Protein AF-A0A9P7D4L5-F1 (afdb_monomer)

InterPro domains:
  IPR000537 UbiA prenyltransferase [PF01040] (82-239)
  IPR050475 Prenyltransferase/isoprenoid biosynthesis [PTHR42723] (89-195)

Radius of gyration: 19.84 Å; Cα contacts (8 Å, |Δi|>4): 287; chains: 1; bounding box: 54×44×61 Å

Sequence (258 aa):
MLSQALLVRADSIARHLETVFLFTKNDIRTTLVPITIFALSAAPKHDPTRAWHAALWIWFHLLQFNIANQIQDPEEDRKNKPSALLASTVFAALTIWYNELHGDKLGLSKNVLTAILYGCLEIGGTVAAGSRNSCIDEAGALAVALSSTAFATTLHAQDFKDEEGDRLTGRRTLPTMFPKAARLSMMVGIPLWSFGLSCVWNIDALSTTAFVVYGAFVGTRFVMYDTVGADKQSCKFYSLWYSLGHLLPGYWRFFYGV

Organism: NCBI:txid48579

Foldseek 3Di:
DVVVVVVVVVVVVVVVVVVLCVLCVVVVLQPLLLLLLLLQLQALDHDVVLSVQLSVVLSVVSSQVSQDVCVPCVPLCVVPDDDDDDDDDPCPVVVCCVPVVVLQVDQLSVLLVVLVVSLVSSQVSNVSSYDDPDHRDPLSVVSSVLLSVLSSQLVCLVVLLCLVVCVVVVGDHCCVVPVQVNLQSQQVSQLVSLQVLCVVLVPDPVSSVVLSVLSNVLSVQSVVDRDSVSSVVSSSSVSVSSSSSSNSSNVSCVPPND

Mean predicted aligned error: 9.75 Å

pLDDT: mean 77.58, std 17.39, range [31.67, 98.62]

Solvent-accessible surface area (backbone atoms only — not comparable to full-atom values): 13426 Å² total; per-residue (Å²): 105,73,67,58,55,50,48,57,50,48,56,49,51,50,51,56,52,49,50,60,45,64,67,36,58,71,42,42,66,66,42,48,48,31,42,38,45,26,7,53,19,40,23,96,49,83,45,80,86,22,51,62,51,13,41,51,55,42,46,54,54,50,45,40,48,48,29,44,53,56,67,74,48,60,72,64,37,68,76,75,58,93,85,79,67,71,62,82,58,74,58,51,61,55,47,43,46,38,61,80,66,50,36,66,80,44,56,58,43,65,43,52,52,52,20,52,52,48,33,52,45,34,52,52,15,18,36,42,18,28,59,96,88,44,72,81,50,72,68,28,50,50,49,38,54,50,50,27,48,52,43,42,76,50,49,61,56,59,47,51,50,43,36,70,61,34,55,77,70,69,46,60,42,56,49,65,74,38,49,69,62,44,24,48,47,36,36,54,47,40,24,51,47,34,46,53,52,27,63,75,35,68,51,55,72,67,63,35,50,54,46,24,53,49,22,38,53,43,12,43,42,49,65,79,37,86,46,57,74,48,27,54,47,40,34,52,49,44,35,48,51,54,36,54,60,28,43,39,52,29,53,27,43,74,78,71,56,130

Structure (mmCIF, N/CA/C/O backbone):
data_AF-A0A9P7D4L5-F1
#
_entry.id   AF-A0A9P7D4L5-F1
#
loop_
_atom_site.group_PDB
_atom_site.id
_atom_site.type_symbol
_atom_site.label_atom_id
_atom_site.label_alt_id
_atom_site.label_comp_id
_atom_site.label_asym_id
_atom_site.label_entity_id
_atom_site.label_seq_id
_atom_site.pdbx_PDB_ins_code
_atom_site.Cartn_x
_atom_site.Cartn_y
_atom_site.Cartn_z
_atom_site.occupancy
_atom_site.B_iso_or_equiv
_atom_site.auth_seq_id
_atom_site.auth_comp_id
_atom_site.auth_asym_id
_atom_site.auth_atom_id
_atom_site.pdbx_PDB_model_num
ATOM 1 N N . MET A 1 1 ? 30.954 8.400 39.890 1.00 56.16 1 MET A N 1
ATOM 2 C CA . MET A 1 1 ? 30.291 9.567 39.260 1.00 56.16 1 MET A CA 1
ATOM 3 C C . MET A 1 1 ? 30.271 9.491 37.733 1.00 56.16 1 MET A C 1
ATOM 5 O O . MET A 1 1 ? 29.196 9.226 37.222 1.00 56.16 1 MET A O 1
ATOM 9 N N . LEU A 1 2 ? 31.390 9.624 36.997 1.00 55.69 2 LEU A N 1
ATOM 10 C CA . LEU A 1 2 ? 31.387 9.592 35.512 1.00 55.69 2 LEU A CA 1
ATOM 11 C C . LEU A 1 2 ? 30.643 8.386 34.896 1.00 55.69 2 LEU A C 1
ATOM 13 O O . LEU A 1 2 ? 29.790 8.581 34.038 1.00 55.69 2 LEU A O 1
ATOM 17 N N . SER A 1 3 ? 30.890 7.163 35.383 1.00 61.56 3 SER A N 1
ATOM 18 C CA . SER A 1 3 ? 30.186 5.953 34.913 1.00 61.56 3 SER A CA 1
ATOM 19 C C . SER A 1 3 ? 28.661 6.011 35.136 1.00 61.56 3 SER A C 1
ATOM 21 O O . SER A 1 3 ? 27.895 5.773 34.210 1.00 61.56 3 SER A O 1
ATOM 23 N N . GLN A 1 4 ? 28.196 6.442 36.317 1.00 56.66 4 GLN A N 1
ATOM 24 C CA . GLN A 1 4 ? 26.759 6.620 36.590 1.00 56.66 4 GLN A CA 1
ATOM 25 C C . GLN A 1 4 ? 26.122 7.703 35.707 1.00 56.66 4 GLN A C 1
ATOM 27 O O . GLN A 1 4 ? 25.011 7.513 35.225 1.00 56.66 4 GLN A O 1
ATOM 32 N N . ALA A 1 5 ? 26.820 8.814 35.452 1.00 56.12 5 ALA A N 1
ATOM 33 C CA . ALA A 1 5 ? 26.323 9.862 34.560 1.00 56.12 5 ALA A CA 1
ATOM 34 C C . ALA A 1 5 ? 26.213 9.381 33.100 1.00 56.12 5 ALA A C 1
ATOM 36 O O . ALA A 1 5 ? 25.270 9.749 32.401 1.00 56.12 5 ALA A O 1
ATOM 37 N N . LEU A 1 6 ? 27.142 8.530 32.649 1.00 57.94 6 LEU A N 1
ATOM 38 C CA . LEU A 1 6 ? 27.079 7.887 31.334 1.00 57.94 6 LEU A CA 1
ATOM 39 C C . LEU A 1 6 ? 25.924 6.882 31.241 1.00 57.94 6 LEU A C 1
ATOM 41 O O . LEU A 1 6 ? 25.209 6.908 30.245 1.00 57.94 6 LEU A O 1
ATOM 45 N N . LEU A 1 7 ? 25.694 6.069 32.279 1.00 57.31 7 LEU A N 1
ATOM 46 C CA . LEU A 1 7 ? 24.559 5.138 32.345 1.00 57.31 7 LEU A CA 1
ATOM 47 C C . LEU A 1 7 ? 23.214 5.880 32.310 1.00 57.31 7 LEU A C 1
ATOM 49 O O . LEU A 1 7 ? 22.409 5.624 31.425 1.00 57.31 7 LEU A O 1
ATOM 53 N N . VAL A 1 8 ? 23.017 6.895 33.161 1.00 60.25 8 VAL A N 1
ATOM 54 C CA . VAL A 1 8 ? 21.791 7.723 33.159 1.00 60.25 8 VAL A CA 1
ATOM 55 C C . VAL A 1 8 ? 21.572 8.420 31.808 1.00 60.25 8 VAL A C 1
ATOM 57 O O . VAL A 1 8 ? 20.436 8.559 31.348 1.00 60.25 8 VAL A O 1
ATOM 60 N N . ARG A 1 9 ? 22.646 8.848 31.131 1.00 57.78 9 ARG A N 1
ATOM 61 C CA . ARG A 1 9 ? 22.555 9.448 29.793 1.00 57.78 9 ARG A CA 1
ATOM 62 C C . ARG A 1 9 ? 22.222 8.411 28.716 1.00 57.78 9 ARG A C 1
ATOM 64 O O . ARG A 1 9 ? 21.437 8.731 27.825 1.00 57.78 9 ARG A O 1
ATOM 71 N N . ALA A 1 10 ? 22.768 7.200 28.806 1.00 58.41 10 ALA A N 1
ATOM 72 C CA . ALA A 1 10 ? 22.450 6.087 27.914 1.00 58.41 10 ALA A CA 1
ATOM 73 C C . ALA A 1 10 ? 20.990 5.639 28.077 1.00 58.41 10 ALA A C 1
ATOM 75 O O . ALA A 1 10 ? 20.279 5.575 27.079 1.00 58.41 10 ALA A O 1
ATOM 76 N N . ASP A 1 11 ? 20.510 5.465 29.312 1.00 67.75 11 ASP A N 1
ATOM 77 C CA . ASP A 1 11 ? 19.102 5.171 29.622 1.00 67.75 11 ASP A CA 1
ATOM 78 C C . ASP A 1 11 ? 18.174 6.279 29.109 1.00 67.75 11 ASP A C 1
ATOM 80 O O . ASP A 1 11 ? 17.095 6.021 28.574 1.00 67.75 11 ASP A O 1
ATOM 84 N N . SER A 1 12 ? 18.592 7.545 29.219 1.00 66.75 12 SER A N 1
ATOM 85 C CA . SER A 1 12 ? 17.829 8.650 28.645 1.00 66.75 12 SER A CA 1
ATOM 86 C C . SER A 1 12 ? 17.754 8.556 27.119 1.00 66.75 12 SER A C 1
ATOM 88 O O . SER A 1 12 ? 16.658 8.634 26.571 1.00 66.75 12 SER A O 1
ATOM 90 N N . ILE A 1 13 ? 18.876 8.337 26.424 1.00 71.44 13 ILE A N 1
ATOM 91 C CA . ILE A 1 13 ? 18.902 8.188 24.957 1.00 71.44 13 ILE A CA 1
ATOM 92 C C . ILE A 1 13 ? 18.076 6.972 24.513 1.00 71.44 13 ILE A C 1
ATOM 94 O O . ILE A 1 13 ? 17.284 7.096 23.582 1.00 71.44 13 ILE A O 1
ATOM 98 N N . ALA A 1 14 ? 18.194 5.837 25.206 1.00 69.75 14 ALA A N 1
ATOM 99 C CA . ALA A 1 14 ? 17.431 4.624 24.926 1.00 69.75 14 ALA A CA 1
ATOM 100 C C . ALA A 1 14 ? 15.917 4.877 24.988 1.00 69.75 14 ALA A C 1
ATOM 102 O O . ALA A 1 14 ? 15.212 4.522 24.047 1.00 69.75 14 ALA A O 1
ATOM 103 N N . ARG A 1 15 ? 15.429 5.587 26.018 1.00 62.69 15 ARG A N 1
ATOM 104 C CA . ARG A 1 15 ? 14.011 5.982 26.113 1.00 62.69 15 ARG A CA 1
ATOM 105 C C . ARG A 1 15 ? 13.567 6.890 24.965 1.00 62.69 15 ARG A C 1
ATOM 107 O O . ARG A 1 15 ? 12.493 6.675 24.424 1.00 62.69 15 ARG A O 1
ATOM 114 N N . HIS A 1 16 ? 14.374 7.873 24.554 1.00 65.44 16 HIS A N 1
ATOM 115 C CA . HIS A 1 16 ? 14.009 8.739 23.420 1.00 65.44 16 HIS A CA 1
ATOM 116 C C . HIS A 1 16 ? 13.966 7.961 22.092 1.00 65.44 16 HIS A C 1
ATOM 118 O O . HIS A 1 16 ? 13.068 8.184 21.281 1.00 65.44 16 HIS A O 1
ATOM 124 N N . LEU A 1 17 ? 14.894 7.020 21.881 1.00 68.00 17 LEU A N 1
ATOM 125 C CA . LEU A 1 17 ? 14.878 6.118 20.724 1.00 68.00 17 LEU A CA 1
ATOM 126 C C . LEU A 1 17 ? 13.668 5.173 20.755 1.00 68.00 17 LEU A C 1
ATOM 128 O O . LEU A 1 17 ? 13.046 4.950 19.719 1.00 68.00 17 LEU A O 1
ATOM 132 N N . GLU A 1 18 ? 13.299 4.660 21.931 1.00 68.12 18 GLU A N 1
ATOM 133 C CA . GLU A 1 18 ? 12.091 3.857 22.127 1.00 68.12 18 GLU A CA 1
ATOM 134 C C . GLU A 1 18 ? 10.822 4.666 21.821 1.00 68.12 18 GLU A C 1
ATOM 136 O O . GLU A 1 18 ? 9.982 4.191 21.059 1.00 68.12 18 GLU A O 1
ATOM 141 N N . THR A 1 19 ? 10.705 5.905 22.315 1.00 63.16 19 THR A N 1
ATOM 142 C CA . THR A 1 19 ? 9.602 6.817 21.970 1.00 63.16 19 THR A CA 1
ATOM 143 C C . THR A 1 19 ? 9.501 7.003 20.452 1.00 63.16 19 THR A C 1
ATOM 145 O O . THR A 1 19 ? 8.455 6.720 19.869 1.00 63.16 19 THR A O 1
ATOM 148 N N . VAL A 1 20 ? 10.594 7.390 19.784 1.00 67.56 20 VAL A N 1
ATOM 149 C CA . VAL A 1 20 ? 10.644 7.591 18.320 1.00 67.56 20 VAL A CA 1
ATOM 150 C C . VAL A 1 20 ? 10.289 6.313 17.539 1.00 67.56 20 VAL A C 1
ATOM 152 O O . VAL A 1 20 ? 9.602 6.366 16.514 1.00 67.56 20 VAL A O 1
ATOM 155 N N . PHE A 1 21 ? 10.687 5.143 18.040 1.00 68.75 21 PHE A N 1
ATOM 156 C CA . PHE A 1 21 ? 10.259 3.862 17.483 1.00 68.75 21 PHE A CA 1
ATOM 157 C C . PHE A 1 21 ? 8.755 3.619 17.683 1.00 68.75 21 PHE A C 1
ATOM 159 O O . PHE A 1 21 ? 8.067 3.250 16.734 1.00 68.75 21 PHE A O 1
ATOM 166 N N . LEU A 1 22 ? 8.206 3.859 18.878 1.00 64.75 22 LEU A N 1
ATOM 167 C CA . LEU A 1 22 ? 6.779 3.676 19.183 1.00 64.75 22 LEU A CA 1
ATOM 168 C C . LEU A 1 22 ? 5.866 4.577 18.337 1.00 64.75 22 LEU A C 1
ATOM 170 O O . LEU A 1 22 ? 4.785 4.121 17.940 1.00 64.75 22 LEU A O 1
ATOM 174 N N . PHE A 1 23 ? 6.326 5.789 18.000 1.00 63.59 23 PHE A N 1
ATOM 175 C CA . PHE A 1 23 ? 5.668 6.691 17.046 1.00 63.59 23 PHE A CA 1
ATOM 176 C C . PHE A 1 23 ? 5.442 6.038 15.682 1.00 63.59 23 PHE A C 1
ATOM 178 O O . PHE A 1 23 ? 4.377 6.216 15.108 1.00 63.59 23 PHE A O 1
ATOM 185 N N . THR A 1 24 ? 6.407 5.269 15.167 1.00 69.50 24 THR A N 1
ATOM 186 C CA . THR A 1 24 ? 6.370 4.699 13.802 1.00 69.50 24 THR A CA 1
ATOM 187 C C . THR A 1 24 ? 6.095 3.191 13.759 1.00 69.50 24 THR A C 1
ATOM 189 O O . THR A 1 24 ? 5.865 2.634 12.690 1.00 69.50 24 THR A O 1
ATOM 192 N N . LYS A 1 25 ? 6.061 2.507 14.912 1.00 72.06 25 LYS A N 1
ATOM 193 C CA . LYS A 1 25 ? 5.974 1.039 15.046 1.00 72.06 25 LYS A CA 1
ATOM 194 C C . LYS A 1 25 ? 4.822 0.380 14.282 1.00 72.06 25 LYS A C 1
ATOM 196 O O . LYS A 1 25 ? 4.996 -0.727 13.771 1.00 72.06 25 LYS A O 1
ATOM 201 N N . ASN A 1 26 ? 3.650 1.017 14.229 1.00 68.12 26 ASN A N 1
ATOM 202 C CA . ASN A 1 26 ? 2.510 0.486 13.469 1.00 68.12 26 ASN A CA 1
ATOM 203 C C . ASN A 1 26 ? 2.761 0.647 11.962 1.00 68.12 26 ASN A C 1
ATOM 205 O O . ASN A 1 26 ? 2.576 -0.293 11.186 1.00 68.12 26 ASN A O 1
ATOM 209 N N . ASP A 1 27 ? 3.263 1.819 11.589 1.00 75.00 27 ASP A N 1
ATOM 210 C CA . ASP A 1 27 ? 3.472 2.276 10.221 1.00 75.00 27 ASP A CA 1
ATOM 211 C C . ASP A 1 27 ? 4.665 1.628 9.524 1.00 75.00 27 ASP A C 1
ATOM 213 O O . ASP A 1 27 ? 4.739 1.646 8.298 1.00 75.00 27 ASP A O 1
ATOM 217 N N . ILE A 1 28 ? 5.555 0.957 10.266 1.00 78.12 28 ILE A N 1
ATOM 218 C CA . ILE A 1 28 ? 6.603 0.109 9.681 1.00 78.12 28 ILE A CA 1
ATOM 219 C C . ILE A 1 28 ? 5.993 -0.877 8.672 1.00 78.12 28 ILE A C 1
ATOM 221 O O . ILE A 1 28 ? 6.497 -1.017 7.560 1.00 78.12 28 ILE A O 1
ATOM 225 N N . ARG A 1 29 ? 4.894 -1.550 9.043 1.00 73.56 29 ARG A N 1
ATOM 226 C CA . ARG A 1 29 ? 4.272 -2.596 8.211 1.00 73.56 29 ARG A CA 1
ATOM 227 C C . ARG A 1 29 ? 3.226 -2.073 7.232 1.00 73.56 29 ARG A C 1
ATOM 229 O O . ARG A 1 29 ? 2.995 -2.729 6.224 1.00 73.56 29 ARG A O 1
ATOM 236 N N . THR A 1 30 ? 2.569 -0.955 7.536 1.00 74.88 30 THR A N 1
ATOM 237 C CA . THR A 1 30 ? 1.505 -0.403 6.681 1.00 74.88 30 THR A CA 1
ATOM 238 C C . THR A 1 30 ? 2.013 0.632 5.684 1.00 74.88 30 THR A C 1
ATOM 240 O O . THR A 1 30 ? 1.365 0.814 4.659 1.00 74.88 30 THR A O 1
ATOM 243 N N . THR A 1 31 ? 3.159 1.264 5.962 1.00 79.62 31 THR A N 1
ATOM 244 C CA . THR A 1 31 ? 3.666 2.424 5.216 1.00 79.62 31 THR A CA 1
ATOM 245 C C . THR A 1 31 ? 5.138 2.258 4.830 1.00 79.62 31 THR A C 1
ATOM 247 O O . THR A 1 31 ? 5.458 2.205 3.648 1.00 79.62 31 THR A O 1
ATOM 250 N N . LEU A 1 32 ? 6.055 2.124 5.797 1.00 83.44 32 LEU A N 1
ATOM 251 C CA . LEU A 1 32 ? 7.499 2.165 5.523 1.00 83.44 32 LEU A CA 1
ATOM 252 C C . LEU A 1 32 ? 7.955 1.034 4.593 1.00 83.44 32 LEU A C 1
ATOM 254 O O . LEU A 1 32 ? 8.663 1.291 3.622 1.00 83.44 32 LEU A O 1
ATOM 258 N N . VAL A 1 33 ? 7.550 -0.207 4.881 1.00 87.81 33 VAL A N 1
ATOM 259 C CA . VAL A 1 33 ? 7.882 -1.376 4.053 1.00 87.81 33 VAL A CA 1
ATOM 260 C C . VAL A 1 33 ? 7.301 -1.252 2.636 1.00 87.81 33 VAL A C 1
ATOM 262 O O . VAL A 1 33 ? 8.114 -1.264 1.710 1.00 87.81 33 VAL A O 1
ATOM 265 N N . PRO A 1 34 ? 5.976 -1.079 2.422 1.00 85.81 34 PRO A N 1
ATOM 266 C CA . PRO A 1 34 ? 5.425 -0.907 1.075 1.00 85.81 34 PRO A CA 1
ATOM 267 C C . PRO A 1 34 ? 6.083 0.239 0.299 1.00 85.81 34 PRO A C 1
ATOM 269 O O . PRO A 1 34 ? 6.580 0.015 -0.796 1.00 85.81 34 PRO A O 1
ATOM 272 N N . ILE A 1 35 ? 6.209 1.437 0.879 1.00 85.94 35 ILE A N 1
ATOM 273 C CA . ILE A 1 35 ? 6.752 2.597 0.151 1.00 85.94 35 ILE A CA 1
ATOM 274 C C . ILE A 1 35 ? 8.258 2.443 -0.139 1.00 85.94 35 ILE A C 1
ATOM 276 O O . ILE A 1 35 ? 8.737 2.930 -1.160 1.00 85.94 35 ILE A O 1
ATOM 280 N N . THR A 1 36 ? 9.010 1.699 0.683 1.00 87.31 36 THR A N 1
ATOM 281 C CA . THR A 1 36 ? 10.405 1.333 0.359 1.00 87.31 36 THR A CA 1
ATOM 282 C C . THR A 1 36 ? 10.466 0.312 -0.783 1.00 87.31 36 THR A C 1
ATOM 284 O O . THR A 1 36 ? 11.313 0.436 -1.666 1.00 87.31 36 THR A O 1
ATOM 287 N N . ILE A 1 37 ? 9.559 -0.674 -0.803 1.00 89.19 37 ILE A N 1
ATOM 288 C CA . ILE A 1 37 ? 9.425 -1.639 -1.908 1.00 89.19 37 ILE A CA 1
ATOM 289 C C . ILE A 1 37 ? 9.053 -0.911 -3.205 1.00 89.19 37 ILE A C 1
ATOM 291 O O . ILE A 1 37 ? 9.693 -1.146 -4.232 1.00 89.19 37 ILE A O 1
ATOM 295 N N . PHE A 1 38 ? 8.086 0.009 -3.148 1.00 88.81 38 PHE A N 1
ATOM 296 C CA . PHE A 1 38 ? 7.711 0.877 -4.260 1.00 88.81 38 PHE A CA 1
ATOM 297 C C . PHE A 1 38 ? 8.917 1.664 -4.766 1.00 88.81 38 PHE A C 1
ATOM 299 O O . PHE A 1 38 ? 9.258 1.554 -5.936 1.00 88.81 38 PHE A O 1
ATOM 306 N N . ALA A 1 39 ? 9.602 2.402 -3.887 1.00 83.88 39 ALA A N 1
ATOM 307 C CA . ALA A 1 39 ? 10.741 3.242 -4.248 1.00 83.88 39 ALA A CA 1
ATOM 308 C C . ALA A 1 39 ? 11.841 2.464 -4.986 1.00 83.88 39 ALA A C 1
ATOM 310 O O . ALA A 1 39 ? 12.389 2.946 -5.975 1.00 83.88 39 ALA A O 1
ATOM 311 N N . LEU A 1 40 ? 12.137 1.242 -4.534 1.00 88.00 40 LEU A N 1
ATOM 312 C CA . LEU A 1 40 ? 13.122 0.360 -5.164 1.00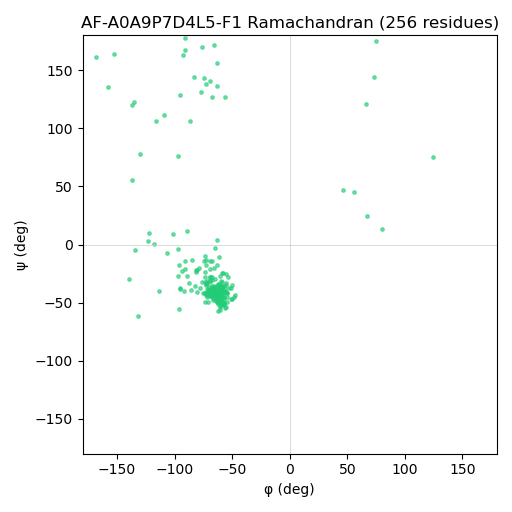 88.00 40 LEU A CA 1
ATOM 313 C C . LEU A 1 40 ? 12.650 -0.226 -6.500 1.00 88.00 40 LEU A C 1
ATOM 315 O O . LEU A 1 40 ? 13.478 -0.435 -7.385 1.00 88.00 40 LEU A O 1
ATOM 319 N N . SER A 1 41 ? 11.350 -0.484 -6.642 1.00 87.81 41 SER A N 1
ATOM 320 C CA . SER A 1 41 ? 10.736 -1.080 -7.838 1.00 87.81 41 SER A CA 1
ATOM 321 C C . SER A 1 41 ? 10.468 -0.042 -8.933 1.00 87.81 41 SER A C 1
ATOM 323 O O . SER A 1 41 ? 10.622 -0.325 -10.118 1.00 87.81 41 SER A O 1
ATOM 325 N N . ALA A 1 42 ? 10.100 1.177 -8.540 1.00 85.50 42 ALA A N 1
ATOM 326 C CA . ALA A 1 42 ? 9.840 2.305 -9.422 1.00 85.50 42 ALA A CA 1
ATOM 327 C C . ALA A 1 42 ? 11.124 3.018 -9.873 1.00 85.50 42 ALA A C 1
ATOM 329 O O . ALA A 1 42 ? 11.097 3.672 -10.913 1.00 85.50 42 ALA A O 1
ATOM 330 N N . ALA A 1 43 ? 12.243 2.891 -9.148 1.00 82.69 43 ALA A N 1
ATOM 331 C CA . ALA A 1 43 ? 13.506 3.527 -9.522 1.00 82.69 43 ALA A CA 1
ATOM 332 C C . ALA A 1 43 ? 14.046 3.006 -10.873 1.00 82.69 43 ALA A C 1
ATOM 334 O O . ALA A 1 43 ? 14.078 1.795 -11.089 1.00 82.69 43 ALA A O 1
ATOM 335 N N . PRO A 1 44 ? 14.546 3.886 -11.765 1.00 75.06 44 PRO A N 1
ATOM 336 C CA . PRO A 1 44 ? 15.058 3.488 -13.082 1.00 75.06 44 PRO A CA 1
ATOM 337 C C . PRO A 1 44 ? 16.412 2.762 -13.031 1.00 75.06 44 PRO A C 1
ATOM 339 O O . PRO A 1 44 ? 16.847 2.196 -14.028 1.00 75.06 44 PRO A O 1
ATOM 342 N N . LYS A 1 45 ? 17.113 2.789 -11.888 1.00 75.88 45 LYS A N 1
ATOM 343 C CA . LYS A 1 45 ? 18.357 2.041 -11.658 1.00 75.88 45 LYS A CA 1
ATOM 344 C C . LYS A 1 45 ? 18.321 1.408 -10.276 1.00 75.88 45 LYS A C 1
ATOM 346 O O . LYS A 1 45 ? 18.243 2.121 -9.279 1.00 75.88 45 LYS A O 1
ATOM 351 N N . HIS A 1 46 ? 18.420 0.084 -10.223 1.00 71.19 46 HIS A N 1
ATOM 352 C CA . HIS A 1 46 ? 18.391 -0.666 -8.973 1.00 71.19 46 HIS A CA 1
ATOM 353 C C . HIS A 1 46 ? 19.800 -0.755 -8.360 1.00 71.19 46 HIS A C 1
ATOM 355 O O . HIS A 1 46 ? 20.652 -1.501 -8.838 1.00 71.19 46 HIS A O 1
ATOM 361 N N . ASP A 1 47 ? 20.039 -0.004 -7.284 1.00 72.88 47 ASP A N 1
ATOM 362 C CA . ASP A 1 47 ? 21.235 -0.113 -6.438 1.00 72.88 47 ASP A CA 1
ATOM 363 C C . ASP A 1 47 ? 20.804 -0.551 -5.023 1.00 72.88 47 ASP A C 1
ATOM 365 O O . ASP A 1 47 ? 20.256 0.259 -4.269 1.00 72.88 47 ASP A O 1
ATOM 369 N N . PRO A 1 48 ? 21.042 -1.814 -4.615 1.00 70.56 48 PRO A N 1
ATOM 370 C CA . PRO A 1 48 ? 20.674 -2.296 -3.282 1.00 70.56 48 PRO A CA 1
ATOM 371 C C . PRO A 1 48 ? 21.303 -1.489 -2.136 1.00 70.56 48 PRO A C 1
ATOM 373 O O . PRO A 1 48 ? 20.735 -1.421 -1.046 1.00 70.56 48 PRO A O 1
ATOM 376 N N . THR A 1 49 ? 22.437 -0.815 -2.366 1.00 77.56 49 THR A N 1
ATOM 377 C CA . THR A 1 49 ? 23.074 0.052 -1.360 1.00 77.56 49 THR A CA 1
ATOM 378 C C . THR A 1 49 ? 22.324 1.375 -1.147 1.00 77.56 49 THR A C 1
ATOM 380 O O . THR A 1 49 ? 22.582 2.088 -0.175 1.00 77.56 49 THR A O 1
ATOM 383 N N . ARG A 1 50 ? 21.338 1.696 -1.996 1.00 78.69 50 ARG A N 1
ATOM 384 C CA . ARG A 1 50 ? 20.418 2.833 -1.828 1.00 78.69 50 ARG A CA 1
ATOM 385 C C . ARG A 1 50 ? 19.149 2.477 -1.062 1.00 78.69 50 ARG A C 1
ATOM 387 O O . ARG A 1 50 ? 18.495 3.384 -0.557 1.00 78.69 50 ARG A O 1
ATOM 394 N N . ALA A 1 51 ? 18.841 1.192 -0.871 1.00 81.50 51 ALA A N 1
ATOM 395 C CA . ALA A 1 51 ? 17.656 0.755 -0.127 1.00 81.50 51 ALA A CA 1
ATOM 396 C C . ALA A 1 51 ? 17.586 1.351 1.288 1.00 81.50 51 ALA A C 1
ATOM 398 O O . ALA A 1 51 ? 16.528 1.810 1.713 1.00 81.50 51 ALA A O 1
ATOM 399 N N . TRP A 1 52 ? 18.718 1.423 1.998 1.00 83.44 52 TRP A N 1
ATOM 400 C CA . TRP A 1 52 ? 18.758 2.037 3.328 1.00 83.44 52 TRP A CA 1
ATOM 401 C C . TRP A 1 52 ? 18.620 3.567 3.289 1.00 83.44 52 TRP A C 1
ATOM 403 O O . TRP A 1 52 ? 18.031 4.137 4.203 1.00 83.44 52 TRP A O 1
ATOM 413 N N . HIS A 1 53 ? 19.096 4.234 2.230 1.00 83.06 53 HIS A N 1
ATOM 414 C CA . HIS A 1 53 ? 18.901 5.677 2.044 1.00 83.06 53 HIS A CA 1
ATOM 415 C C . HIS A 1 53 ? 17.418 6.001 1.818 1.00 83.06 53 HIS A C 1
ATOM 417 O O . HIS A 1 53 ? 16.880 6.884 2.483 1.00 83.06 53 HIS A O 1
ATOM 423 N N . ALA A 1 54 ? 16.753 5.258 0.925 1.00 81.94 54 ALA A N 1
ATOM 424 C CA . ALA A 1 54 ? 15.322 5.396 0.669 1.00 81.94 54 ALA A CA 1
ATOM 425 C C . ALA A 1 54 ? 14.502 5.104 1.935 1.00 81.94 54 ALA A C 1
ATOM 427 O O . ALA A 1 54 ? 13.684 5.930 2.333 1.00 81.94 54 ALA A O 1
ATOM 428 N N . ALA A 1 55 ? 14.786 3.995 2.628 1.00 85.94 55 ALA A N 1
ATOM 429 C CA . ALA A 1 55 ? 14.114 3.640 3.877 1.00 85.94 55 ALA A CA 1
ATOM 430 C C . ALA A 1 55 ? 14.283 4.715 4.966 1.00 85.94 55 ALA A C 1
ATOM 432 O O . ALA A 1 55 ? 13.300 5.087 5.601 1.00 85.94 55 ALA A O 1
ATOM 433 N N . LEU A 1 56 ? 15.491 5.263 5.168 1.00 84.50 56 LEU A N 1
ATOM 434 C CA . LEU A 1 56 ? 15.699 6.360 6.122 1.00 84.50 56 LEU A CA 1
ATOM 435 C C . LEU A 1 56 ? 14.962 7.635 5.702 1.00 84.50 56 LEU A C 1
ATOM 437 O O . LEU A 1 56 ? 14.330 8.265 6.546 1.00 84.50 56 LEU A O 1
ATOM 441 N N . TRP A 1 57 ? 15.009 8.010 4.419 1.00 83.75 57 TRP A N 1
ATOM 442 C CA . TRP A 1 57 ? 14.309 9.194 3.916 1.00 83.75 57 TRP A CA 1
ATOM 443 C C . TRP A 1 57 ? 12.795 9.078 4.140 1.00 83.75 57 TRP A C 1
ATOM 445 O O . TRP A 1 57 ? 12.192 9.989 4.710 1.00 83.75 57 TRP A O 1
ATOM 455 N N . ILE A 1 58 ? 12.196 7.937 3.780 1.00 81.25 58 ILE A N 1
ATOM 456 C CA . ILE A 1 58 ? 10.770 7.653 3.995 1.00 81.25 58 ILE A CA 1
ATOM 457 C C . ILE A 1 58 ? 10.456 7.652 5.497 1.00 81.25 58 ILE A C 1
ATOM 459 O O . ILE A 1 58 ? 9.476 8.264 5.917 1.00 81.25 58 ILE A O 1
ATOM 463 N N . TRP A 1 59 ? 11.294 7.016 6.323 1.00 82.94 59 TRP A N 1
ATOM 464 C CA . TRP A 1 59 ? 11.083 6.929 7.769 1.00 82.94 59 TRP A CA 1
ATOM 465 C C . TRP A 1 59 ? 11.130 8.293 8.467 1.00 82.94 59 TRP A C 1
ATOM 467 O O . TRP A 1 59 ? 10.285 8.545 9.321 1.00 82.94 59 TRP A O 1
ATOM 477 N N . PHE A 1 60 ? 12.037 9.199 8.085 1.00 77.44 60 PHE A N 1
ATOM 478 C CA . PHE A 1 60 ? 12.071 10.555 8.649 1.00 77.44 60 PHE A CA 1
ATOM 479 C C . PHE A 1 60 ? 10.799 11.357 8.328 1.00 77.44 60 PHE A C 1
ATOM 481 O O . PHE A 1 60 ? 10.249 12.001 9.221 1.00 77.44 60 PHE A O 1
ATOM 488 N N . HIS A 1 61 ? 10.286 11.277 7.096 1.00 73.75 61 HIS A N 1
ATOM 489 C CA . HIS A 1 61 ? 9.049 11.972 6.713 1.00 73.75 61 HIS A CA 1
ATOM 490 C C . HIS A 1 61 ? 7.794 11.309 7.310 1.00 73.75 61 HIS A C 1
ATOM 492 O O . HIS A 1 61 ? 6.846 11.998 7.684 1.00 73.75 61 HIS A O 1
ATOM 498 N N . LEU A 1 62 ? 7.799 9.984 7.479 1.00 72.00 62 LEU A N 1
ATOM 499 C CA . LEU A 1 62 ? 6.753 9.242 8.188 1.00 72.00 62 LEU A CA 1
ATOM 500 C C . LEU A 1 62 ? 6.733 9.564 9.693 1.00 72.00 62 LEU A C 1
ATOM 502 O O . LEU A 1 62 ? 5.665 9.738 10.275 1.00 72.00 62 LEU A O 1
ATOM 506 N N . LEU A 1 63 ? 7.904 9.691 10.320 1.00 69.75 63 LEU A N 1
ATOM 507 C CA . LEU A 1 63 ? 8.039 10.136 11.707 1.00 69.75 63 LEU A CA 1
ATOM 508 C C . LEU A 1 63 ? 7.489 11.561 11.872 1.00 69.75 63 LEU A C 1
ATOM 510 O O . LEU A 1 63 ? 6.696 11.800 12.778 1.00 69.75 63 LEU A O 1
ATOM 514 N N . GLN A 1 64 ? 7.837 12.474 10.961 1.00 66.25 64 GLN A N 1
ATOM 515 C CA . GLN A 1 64 ? 7.281 13.830 10.911 1.00 66.25 64 GLN A CA 1
ATOM 516 C C . GLN A 1 64 ? 5.748 13.823 10.752 1.00 66.25 64 GLN A C 1
ATOM 518 O O . GLN A 1 64 ? 5.068 14.587 11.434 1.00 66.25 64 GLN A O 1
ATOM 523 N N . PHE A 1 65 ? 5.188 12.937 9.918 1.00 65.62 65 PHE A N 1
ATOM 524 C CA . PHE A 1 65 ? 3.735 12.771 9.761 1.00 65.62 65 PHE A CA 1
ATOM 525 C C . PHE A 1 65 ? 3.051 12.296 11.047 1.00 65.62 65 PHE A C 1
ATOM 527 O O . PHE A 1 65 ? 2.089 12.917 11.503 1.00 65.62 65 PHE A O 1
ATOM 534 N N . ASN A 1 66 ? 3.575 11.244 11.677 1.00 66.50 66 ASN A N 1
ATOM 535 C CA . ASN A 1 66 ? 3.000 10.700 12.907 1.00 66.50 66 ASN A CA 1
ATOM 536 C C . ASN A 1 66 ? 3.099 11.687 14.080 1.00 66.50 66 ASN A C 1
ATOM 538 O O . ASN A 1 66 ? 2.165 11.790 14.873 1.00 66.50 66 ASN A O 1
ATOM 542 N N . ILE A 1 67 ? 4.197 12.444 14.167 1.00 59.69 67 ILE A N 1
ATOM 543 C CA . ILE A 1 67 ? 4.359 13.524 15.146 1.00 59.69 67 ILE A CA 1
ATOM 544 C C . ILE A 1 67 ? 3.336 14.643 14.908 1.00 59.69 67 ILE A C 1
ATOM 546 O O . ILE A 1 67 ? 2.745 15.137 15.866 1.00 59.69 67 ILE A O 1
ATOM 550 N N . ALA A 1 68 ? 3.103 15.037 13.654 1.00 59.00 68 ALA A N 1
ATOM 551 C CA . ALA A 1 68 ? 2.196 16.131 13.327 1.00 59.00 68 ALA A CA 1
ATOM 552 C C . ALA A 1 68 ? 0.710 15.803 13.581 1.00 59.00 68 ALA A C 1
ATOM 554 O O . ALA A 1 68 ? -0.042 16.696 13.978 1.00 59.00 68 ALA A O 1
ATOM 555 N N . ASN A 1 69 ? 0.294 14.543 13.410 1.00 56.19 69 ASN A N 1
ATOM 556 C CA . ASN A 1 69 ? -1.079 14.106 13.697 1.00 56.19 69 ASN A CA 1
ATOM 557 C C . ASN A 1 69 ? -1.407 14.137 15.202 1.00 56.19 69 ASN A C 1
ATOM 559 O O . ASN A 1 69 ? -2.454 14.662 15.575 1.00 56.19 69 ASN A O 1
ATOM 563 N N . GLN A 1 70 ? -0.490 13.681 16.071 1.00 51.62 70 GLN A N 1
ATOM 564 C CA . GLN A 1 70 ? -0.712 13.585 17.532 1.00 51.62 70 GLN A CA 1
ATOM 565 C C . GLN A 1 70 ? -0.909 14.927 18.263 1.00 51.62 70 GLN A C 1
ATOM 567 O O . GLN A 1 70 ? -1.119 14.968 19.475 1.00 51.62 70 GLN A O 1
ATOM 572 N N . ILE A 1 71 ? -0.797 16.047 17.551 1.00 49.91 71 ILE A N 1
ATOM 573 C CA . ILE A 1 71 ? -0.997 17.398 18.090 1.00 49.91 71 ILE A CA 1
ATOM 574 C C . ILE A 1 71 ? -2.468 17.828 17.938 1.00 49.91 71 ILE A C 1
ATOM 576 O O . ILE A 1 71 ? -2.902 18.751 18.623 1.00 49.91 71 ILE A O 1
ATOM 580 N N . GLN A 1 72 ? -3.223 17.201 17.024 1.00 47.69 72 GLN A N 1
ATOM 581 C CA . GLN A 1 72 ? -4.483 17.749 16.506 1.00 47.69 72 GLN A CA 1
ATOM 582 C C . GLN A 1 72 ? -5.739 17.230 17.223 1.00 47.69 72 GLN A C 1
ATOM 584 O O . GLN A 1 72 ? -6.649 18.019 17.455 1.00 47.69 72 GLN A O 1
ATOM 589 N N . ASP A 1 73 ? -5.786 15.951 17.616 1.00 47.75 73 ASP A N 1
ATOM 590 C CA . ASP A 1 73 ? -6.912 15.365 18.368 1.00 47.75 73 ASP A CA 1
ATOM 591 C C . ASP A 1 73 ? -6.415 14.595 19.612 1.00 47.75 73 ASP A C 1
ATOM 593 O O . ASP A 1 73 ? -6.323 13.363 19.618 1.00 47.75 73 ASP A O 1
ATOM 597 N N . PRO A 1 74 ? -6.059 15.311 20.696 1.00 48.53 74 PRO A N 1
ATOM 598 C CA . PRO A 1 74 ? -5.520 14.682 21.897 1.00 48.53 74 PRO A CA 1
ATOM 599 C C . PRO A 1 74 ? -6.536 13.809 22.653 1.00 48.53 74 PRO A C 1
ATOM 601 O O . PRO A 1 74 ? -6.112 13.031 23.502 1.00 48.53 74 PRO A O 1
ATOM 604 N N . GLU A 1 75 ? -7.846 13.895 22.385 1.00 46.12 75 GLU A N 1
ATOM 605 C CA . GLU A 1 75 ? -8.856 13.025 23.015 1.00 46.12 75 GLU A CA 1
ATOM 606 C C . GLU A 1 75 ? -9.056 11.703 22.250 1.00 46.12 75 GLU A C 1
ATOM 608 O O . GLU A 1 75 ? -9.270 10.667 22.889 1.00 46.12 75 GLU A O 1
ATOM 613 N N . GLU A 1 76 ? -8.918 11.694 20.917 1.00 48.69 76 GLU A N 1
ATOM 614 C CA . GLU A 1 76 ? -8.770 10.452 20.141 1.00 48.69 76 GLU A CA 1
ATOM 615 C C . GLU A 1 76 ? -7.516 9.689 20.588 1.00 48.69 76 GLU A C 1
ATOM 617 O O . GLU A 1 76 ? -7.601 8.530 21.009 1.00 48.69 76 GLU A O 1
ATOM 622 N N . ASP A 1 77 ? -6.347 10.335 20.529 1.00 46.91 77 ASP A N 1
ATOM 623 C CA . ASP A 1 77 ? -5.079 9.654 20.794 1.00 46.91 77 ASP A CA 1
ATOM 624 C C . ASP A 1 77 ? -4.944 9.232 22.265 1.00 46.91 77 ASP A C 1
ATOM 626 O O . ASP A 1 77 ? -4.417 8.152 22.545 1.00 46.91 77 ASP A O 1
ATOM 630 N N . ARG A 1 78 ? -5.534 9.975 23.217 1.00 47.00 78 ARG A N 1
ATOM 631 C CA . ARG A 1 78 ? -5.613 9.569 24.636 1.00 47.00 78 ARG A CA 1
ATOM 632 C C . ARG A 1 78 ? -6.328 8.229 24.846 1.00 47.00 78 ARG A C 1
ATOM 634 O O . ARG A 1 78 ? -6.041 7.557 25.838 1.00 47.00 78 ARG A O 1
ATOM 641 N N . LYS A 1 79 ? -7.215 7.807 23.934 1.00 47.19 79 LYS A N 1
ATOM 642 C CA . LYS A 1 79 ? -7.824 6.463 23.959 1.00 47.19 79 LYS A CA 1
ATOM 643 C C . LYS A 1 79 ? -6.938 5.371 23.350 1.00 47.19 79 LYS A C 1
ATOM 645 O O . LYS A 1 79 ? -7.124 4.212 23.715 1.00 47.19 79 LYS A O 1
ATOM 650 N N . ASN A 1 80 ? -6.001 5.705 22.458 1.00 42.50 80 ASN A N 1
ATOM 651 C CA . ASN A 1 80 ? -5.256 4.717 21.667 1.00 42.50 80 ASN A CA 1
ATOM 652 C C . ASN A 1 80 ? -3.743 4.623 21.979 1.00 42.50 80 ASN A C 1
ATOM 654 O O . ASN A 1 80 ? -3.235 3.499 22.024 1.00 42.50 80 ASN A O 1
ATOM 658 N N . LYS A 1 81 ? -3.005 5.726 22.210 1.00 39.78 81 LYS A N 1
ATOM 659 C CA . LYS A 1 81 ? -1.550 5.731 22.516 1.00 39.78 81 LYS A CA 1
ATOM 660 C C . LYS A 1 81 ? -1.077 7.007 23.255 1.00 39.78 81 LYS A C 1
ATOM 662 O O . LYS A 1 81 ? -1.366 8.106 22.800 1.00 39.78 81 LYS A O 1
ATOM 667 N N . PRO A 1 82 ? -0.242 6.909 24.311 1.00 31.67 82 PRO A N 1
ATOM 668 C CA . PRO A 1 82 ? 0.307 8.089 24.989 1.00 31.67 82 PRO A CA 1
ATOM 669 C C . PRO A 1 82 ? 1.711 8.512 24.485 1.00 31.67 82 PRO A C 1
ATOM 671 O O . PRO A 1 82 ? 2.630 7.696 24.541 1.00 31.67 82 PRO A O 1
ATOM 674 N N . SER A 1 83 ? 1.882 9.806 24.129 1.00 39.19 83 SER A N 1
ATOM 675 C CA . SER A 1 83 ? 3.107 10.675 24.199 1.00 39.19 83 SER A CA 1
ATOM 676 C C . SER A 1 83 ? 3.673 11.415 22.941 1.00 39.19 83 SER A C 1
ATOM 678 O O . SER A 1 83 ? 4.774 11.129 22.496 1.00 39.19 83 SER A O 1
ATOM 680 N N . ALA A 1 84 ? 2.994 12.503 22.530 1.00 38.88 84 ALA A N 1
ATOM 681 C CA . ALA A 1 84 ? 3.477 13.909 22.393 1.00 38.88 84 ALA A CA 1
ATOM 682 C C . ALA A 1 84 ? 4.568 14.406 21.372 1.00 38.88 84 ALA A C 1
ATOM 684 O O . ALA A 1 84 ? 5.754 14.155 21.567 1.00 38.88 84 ALA A O 1
ATOM 685 N N . LEU A 1 85 ? 4.148 15.374 20.508 1.00 33.34 85 LEU A N 1
ATOM 686 C CA . LEU A 1 85 ? 4.831 16.646 20.068 1.00 33.34 85 LEU A CA 1
ATOM 687 C C . LEU A 1 85 ? 6.051 16.596 19.085 1.00 33.34 85 LEU A C 1
ATOM 689 O O . LEU A 1 85 ? 6.892 15.719 19.222 1.00 33.34 85 LEU A O 1
ATOM 693 N N . LEU A 1 86 ? 6.317 17.514 18.115 1.00 36.56 86 LEU A N 1
ATOM 694 C CA . LEU A 1 86 ? 5.621 18.661 17.451 1.00 36.56 86 LEU A CA 1
ATOM 695 C C . LEU A 1 86 ? 6.175 18.874 15.989 1.00 36.56 86 LEU A C 1
ATOM 697 O O . LEU A 1 86 ? 7.315 18.493 15.736 1.00 36.56 86 LEU A O 1
ATOM 701 N N . ALA A 1 87 ? 5.465 19.622 15.113 1.00 40.75 87 ALA A N 1
ATOM 702 C CA . ALA A 1 87 ? 5.954 20.392 13.922 1.00 40.75 87 ALA A CA 1
ATOM 703 C C . ALA A 1 87 ? 6.345 19.613 12.628 1.00 40.75 87 ALA A C 1
ATOM 705 O O . ALA A 1 87 ? 6.455 18.397 12.645 1.00 40.75 87 ALA A O 1
ATOM 706 N N . SER A 1 88 ? 6.707 20.193 11.466 1.00 47.06 88 SER A N 1
ATOM 707 C CA . SER A 1 88 ? 6.225 21.292 10.568 1.00 47.06 88 SER A CA 1
ATOM 708 C C . SER A 1 88 ? 7.028 21.149 9.237 1.00 47.06 88 SER A C 1
ATOM 710 O O . SER A 1 88 ? 8.054 20.484 9.262 1.00 47.06 88 SER A O 1
ATOM 712 N N . THR A 1 89 ? 6.720 21.661 8.031 1.00 41.16 89 THR A N 1
ATOM 713 C CA . THR A 1 89 ? 5.967 22.864 7.610 1.00 41.16 89 THR A CA 1
ATOM 714 C C . THR A 1 89 ? 5.033 22.685 6.393 1.00 41.16 89 THR A C 1
ATOM 716 O O . THR A 1 89 ? 4.015 23.362 6.360 1.00 41.16 89 THR A O 1
ATOM 719 N N . VAL A 1 90 ? 5.286 21.790 5.418 1.00 49.34 90 VAL A N 1
ATOM 720 C CA . VAL A 1 90 ? 4.319 21.460 4.322 1.00 49.34 90 VAL A CA 1
ATOM 721 C C . VAL A 1 90 ? 2.993 20.968 4.906 1.00 49.34 90 VAL A C 1
ATOM 723 O O . VAL A 1 90 ? 1.906 21.318 4.448 1.00 49.34 90 VAL A O 1
ATOM 726 N N . PHE A 1 91 ? 3.117 20.244 6.016 1.00 47.84 91 PHE A N 1
ATOM 727 C CA . PHE A 1 91 ? 2.036 19.917 6.924 1.00 47.84 91 PHE A CA 1
ATOM 728 C C . PHE A 1 91 ? 1.177 21.120 7.306 1.00 47.84 91 PHE A C 1
ATOM 730 O O . PHE A 1 91 ? -0.036 20.993 7.289 1.00 47.84 91 PHE A O 1
ATOM 737 N N . ALA A 1 92 ? 1.764 22.281 7.610 1.00 49.66 92 ALA A N 1
ATOM 738 C CA . ALA A 1 92 ? 1.010 23.460 8.021 1.00 49.66 92 ALA A CA 1
ATOM 739 C C . ALA A 1 92 ? 0.095 23.963 6.897 1.00 49.66 92 ALA A C 1
ATOM 741 O O . ALA A 1 92 ? -1.065 24.238 7.161 1.00 49.66 92 ALA A O 1
ATOM 742 N N . ALA A 1 93 ? 0.555 23.999 5.642 1.00 53.31 93 ALA A N 1
ATOM 743 C CA . ALA A 1 93 ? -0.278 24.430 4.514 1.00 53.31 93 ALA A CA 1
ATOM 744 C C . ALA A 1 93 ? -1.491 23.504 4.287 1.00 53.31 93 ALA A C 1
ATOM 746 O O . ALA A 1 93 ? -2.618 23.973 4.126 1.00 53.31 93 ALA A O 1
ATOM 747 N N . LEU A 1 94 ? -1.276 22.186 4.333 1.00 53.03 94 LEU A N 1
ATOM 748 C CA . LEU A 1 94 ? -2.339 21.192 4.149 1.00 53.03 94 LEU A CA 1
ATOM 749 C C . LEU A 1 94 ? -3.246 21.048 5.386 1.00 53.03 94 LEU A C 1
ATOM 751 O O . LEU A 1 94 ? -4.445 20.830 5.241 1.00 53.03 94 LEU A O 1
ATOM 755 N N . THR A 1 95 ? -2.700 21.243 6.589 1.00 51.59 95 THR A N 1
ATOM 756 C CA . THR A 1 95 ? -3.449 21.302 7.858 1.00 51.59 95 THR A CA 1
ATOM 757 C C . THR A 1 95 ? -4.328 22.547 7.917 1.00 51.59 95 THR A C 1
ATOM 759 O O . THR A 1 95 ? -5.481 22.444 8.310 1.00 51.59 95 THR A O 1
ATOM 762 N N . ILE A 1 96 ? -3.833 23.708 7.470 1.00 55.59 96 ILE A N 1
ATOM 763 C CA . ILE A 1 96 ? -4.631 24.936 7.337 1.00 55.59 96 ILE A CA 1
ATOM 764 C C . ILE A 1 96 ? -5.793 24.703 6.363 1.00 55.59 96 ILE A C 1
ATOM 766 O O . ILE A 1 96 ? -6.926 25.045 6.678 1.00 55.59 96 ILE A O 1
ATOM 770 N N . TRP A 1 97 ? -5.560 24.051 5.219 1.00 58.38 97 TRP A N 1
ATOM 771 C CA . TRP A 1 97 ? -6.652 23.711 4.300 1.00 58.38 97 TRP A CA 1
ATOM 772 C C . TRP A 1 97 ? -7.669 22.725 4.905 1.00 58.38 97 TRP A C 1
ATOM 774 O O . TRP A 1 97 ? -8.874 22.931 4.775 1.00 58.38 97 TRP A O 1
ATOM 784 N N . TYR A 1 98 ? -7.214 21.678 5.595 1.00 53.28 98 TYR A N 1
ATOM 785 C CA . TYR A 1 98 ? -8.115 20.691 6.196 1.00 53.28 98 TYR A CA 1
ATOM 786 C C . TYR A 1 98 ? -8.921 21.273 7.378 1.00 53.28 98 TYR A C 1
ATOM 788 O O . TYR A 1 98 ? -10.127 21.041 7.451 1.00 53.28 98 TYR A O 1
ATOM 796 N N . ASN A 1 99 ? -8.294 22.084 8.242 1.00 49.28 99 ASN A N 1
ATOM 797 C CA . ASN A 1 99 ? -8.888 22.590 9.488 1.00 49.28 99 ASN A CA 1
ATOM 798 C C . ASN A 1 99 ? -9.513 23.998 9.359 1.00 49.28 99 ASN A C 1
ATOM 800 O O . ASN A 1 99 ? -10.701 24.164 9.642 1.00 49.28 99 ASN A O 1
ATOM 804 N N . GLU A 1 100 ? -8.760 25.007 8.900 1.00 56.34 100 GLU A N 1
ATOM 805 C CA . GLU A 1 100 ? -9.226 26.411 8.833 1.00 56.34 100 GLU A CA 1
ATOM 806 C C . GLU A 1 100 ? -10.245 26.641 7.704 1.00 56.34 100 GLU A C 1
ATOM 808 O O . GLU A 1 100 ? -11.108 27.510 7.806 1.00 56.34 100 GLU A O 1
ATOM 813 N N . LEU A 1 101 ? -10.175 25.849 6.625 1.00 52.75 101 LEU A N 1
ATOM 814 C CA . LEU A 1 101 ? -11.120 25.907 5.498 1.00 52.75 101 LEU A CA 1
ATOM 815 C C . LEU A 1 101 ? -12.176 24.787 5.529 1.00 52.75 101 LEU A C 1
ATOM 817 O O . LEU A 1 101 ? -12.952 24.649 4.583 1.00 52.75 101 LEU A O 1
ATOM 821 N N . HIS A 1 102 ? -12.246 24.025 6.627 1.00 55.34 102 HIS A N 1
ATOM 822 C CA . HIS A 1 102 ? -13.231 22.960 6.859 1.00 55.34 102 HIS A CA 1
ATOM 823 C C . HIS A 1 102 ? -13.271 21.877 5.762 1.00 55.34 102 HIS A C 1
ATOM 825 O O . HIS A 1 102 ? -14.343 21.478 5.284 1.00 55.34 102 HIS A O 1
ATOM 831 N N . GLY A 1 103 ? -12.095 21.404 5.338 1.00 50.53 103 GLY A N 1
ATOM 832 C CA . GLY A 1 103 ? -11.975 20.306 4.376 1.00 50.53 103 GLY A CA 1
ATOM 833 C C . GLY A 1 103 ? -12.602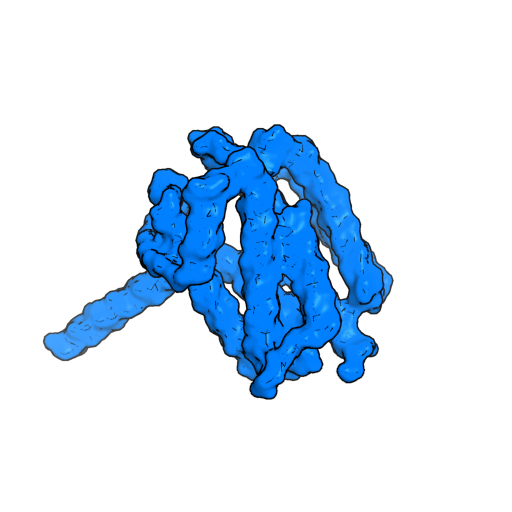 19.001 4.884 1.00 50.53 103 GLY A C 1
ATOM 834 O O . GLY A 1 103 ? -13.088 18.198 4.086 1.00 50.53 103 GLY A O 1
ATOM 835 N N . ASP A 1 104 ? -12.666 18.814 6.202 1.00 54.28 104 ASP A N 1
ATOM 836 C CA . ASP A 1 104 ? -13.310 17.697 6.910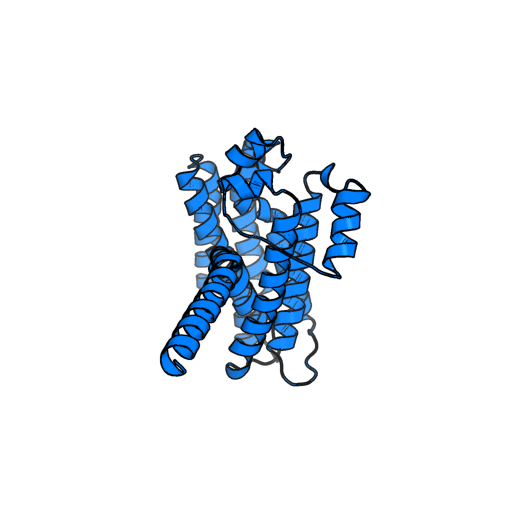 1.00 54.28 104 ASP A CA 1
ATOM 837 C C . ASP A 1 104 ? -14.800 17.482 6.559 1.00 54.28 104 ASP A C 1
ATOM 839 O O . ASP A 1 104 ? -15.306 16.360 6.643 1.00 54.28 104 ASP A O 1
ATOM 843 N N . LYS A 1 105 ? -15.508 18.528 6.108 1.00 51.16 105 LYS A N 1
ATOM 844 C CA . LYS A 1 105 ? -16.954 18.475 5.807 1.00 51.16 105 LYS A CA 1
ATOM 845 C C . LYS A 1 105 ? -17.330 17.521 4.667 1.00 51.16 105 LYS A C 1
ATOM 847 O O . LYS A 1 105 ? -18.495 17.126 4.572 1.00 51.16 105 LYS A O 1
ATOM 852 N N . LEU A 1 106 ? -16.369 17.117 3.833 1.00 53.72 106 LEU A N 1
ATOM 853 C CA . LEU A 1 106 ? -16.510 16.023 2.870 1.00 53.72 106 LEU A CA 1
ATOM 854 C C . LEU A 1 106 ? -15.664 14.831 3.338 1.00 53.72 106 LEU A C 1
ATOM 856 O O . LEU A 1 106 ? -14.445 14.878 3.235 1.00 53.72 106 LEU A O 1
ATOM 860 N N . GLY A 1 107 ? -16.286 13.719 3.747 1.00 53.88 107 GLY A N 1
ATOM 861 C CA . GLY A 1 107 ? -15.580 12.529 4.269 1.00 53.88 107 GLY A CA 1
ATOM 862 C C . GLY A 1 107 ? -14.630 11.803 3.293 1.00 53.88 107 GLY A C 1
ATOM 863 O O . GLY A 1 107 ? -14.072 10.767 3.636 1.00 53.88 107 GLY A O 1
ATOM 864 N N . LEU A 1 108 ? -14.443 12.328 2.076 1.00 59.66 108 LEU A N 1
ATOM 865 C CA . LEU A 1 108 ? -13.440 11.887 1.099 1.00 59.66 108 LEU A CA 1
ATOM 866 C C . LEU A 1 108 ? -12.150 12.731 1.131 1.00 59.66 108 LEU A C 1
ATOM 868 O O . LEU A 1 108 ? -11.126 12.286 0.615 1.00 59.66 108 LEU A O 1
ATOM 872 N N . SER A 1 109 ? -12.169 13.931 1.722 1.00 62.94 109 SER A N 1
ATOM 873 C CA . SER A 1 109 ? -11.041 14.875 1.698 1.00 62.94 109 SER A CA 1
ATOM 874 C C . SER A 1 109 ? -9.802 14.323 2.401 1.00 62.94 109 SER A C 1
ATOM 876 O O . SER A 1 109 ? -8.711 14.385 1.839 1.00 62.94 109 SER A O 1
ATOM 878 N N . LYS A 1 110 ? -9.982 13.698 3.574 1.00 63.12 110 LYS A N 1
ATOM 879 C CA . LYS A 1 110 ? -8.927 12.997 4.322 1.00 63.12 110 LYS A CA 1
ATOM 880 C C . LYS A 1 110 ? -8.265 11.919 3.460 1.00 63.12 110 LYS A C 1
ATOM 882 O O . LYS A 1 110 ? -7.041 11.802 3.463 1.00 63.12 110 LYS A O 1
ATOM 887 N N . ASN A 1 111 ? -9.049 11.178 2.674 1.00 67.69 111 ASN A N 1
ATOM 888 C CA . ASN A 1 111 ? -8.535 10.063 1.880 1.00 67.69 111 ASN A CA 1
ATOM 889 C C . ASN A 1 111 ? -7.754 10.546 0.652 1.00 67.69 111 ASN A C 1
ATOM 891 O O . ASN A 1 111 ? -6.661 10.047 0.391 1.00 67.69 111 ASN A O 1
ATOM 895 N N . VAL A 1 112 ? -8.256 11.576 -0.038 1.00 69.75 112 VAL A N 1
ATOM 896 C CA . VAL A 1 112 ? -7.531 12.251 -1.129 1.00 69.75 112 VAL A CA 1
ATOM 897 C C . VAL A 1 112 ? -6.234 12.881 -0.613 1.00 69.75 112 VAL A C 1
ATOM 899 O O . VAL A 1 112 ? -5.177 12.683 -1.207 1.00 69.75 112 VAL A O 1
ATOM 902 N N . LEU A 1 113 ? -6.284 13.582 0.522 1.00 69.06 113 LEU A N 1
ATOM 903 C CA . LEU A 1 113 ? -5.117 14.218 1.132 1.00 69.06 113 LEU A CA 1
ATOM 904 C C . LEU A 1 113 ? -4.047 13.196 1.552 1.00 69.06 113 LEU A C 1
ATOM 906 O O . LEU A 1 113 ? -2.861 13.392 1.288 1.00 69.06 113 LEU A O 1
ATOM 910 N N . THR A 1 114 ? -4.465 12.082 2.157 1.00 70.00 114 THR A N 1
ATOM 911 C CA . THR A 1 114 ? -3.553 10.998 2.553 1.00 70.00 114 THR A CA 1
ATOM 912 C C . THR A 1 114 ? -2.926 10.327 1.328 1.00 70.00 114 THR A C 1
ATOM 914 O O . THR A 1 114 ? -1.732 10.036 1.342 1.00 70.00 114 THR A O 1
ATOM 917 N N . ALA A 1 115 ? -3.684 10.140 0.241 1.00 73.56 115 ALA A N 1
ATOM 918 C CA . ALA A 1 115 ? -3.154 9.608 -1.013 1.00 73.56 115 ALA A CA 1
ATOM 919 C C . ALA A 1 115 ? -2.140 10.554 -1.681 1.00 73.56 115 ALA A C 1
ATOM 921 O O . ALA A 1 115 ? -1.097 10.091 -2.134 1.00 73.56 115 ALA A O 1
ATOM 922 N N . ILE A 1 116 ? -2.384 11.872 -1.676 1.00 74.50 116 ILE A N 1
ATOM 923 C CA . ILE A 1 116 ? -1.412 12.875 -2.155 1.00 74.50 116 ILE A CA 1
ATOM 924 C C . ILE A 1 116 ? -0.106 12.782 -1.358 1.00 74.50 116 ILE A C 1
ATOM 926 O O . ILE A 1 116 ? 0.975 12.770 -1.946 1.00 74.50 116 ILE A O 1
ATOM 930 N N . LEU A 1 117 ? -0.188 12.669 -0.028 1.00 72.25 117 LEU A N 1
ATOM 931 C CA . LEU A 1 117 ? 1.001 12.520 0.809 1.00 72.25 117 LEU A CA 1
ATOM 932 C C . LEU A 1 117 ? 1.760 11.217 0.514 1.00 72.25 117 LEU A C 1
ATOM 934 O O . LEU A 1 117 ? 2.989 11.237 0.445 1.00 72.25 117 LEU A O 1
ATOM 938 N N . TYR A 1 118 ? 1.047 10.104 0.318 1.00 77.00 118 TYR A N 1
ATOM 939 C CA . TYR A 1 118 ? 1.650 8.838 -0.104 1.00 77.00 118 TYR A CA 1
ATOM 940 C C . TYR A 1 118 ? 2.378 8.993 -1.444 1.00 77.00 118 TYR A C 1
ATOM 942 O O . TYR A 1 118 ? 3.552 8.644 -1.519 1.00 77.00 118 TYR A O 1
ATOM 950 N N . GLY A 1 119 ? 1.760 9.622 -2.448 1.00 71.75 119 GLY A N 1
ATOM 951 C CA . GLY A 1 119 ? 2.413 9.927 -3.724 1.00 71.75 119 GLY A CA 1
ATOM 952 C C . GLY A 1 119 ? 3.673 10.793 -3.570 1.00 71.75 119 GLY A C 1
ATOM 953 O O . GLY A 1 119 ? 4.691 10.532 -4.209 1.00 71.75 119 GLY A O 1
ATOM 954 N N . CYS A 1 120 ? 3.672 11.778 -2.665 1.00 72.81 120 CYS A N 1
ATOM 955 C CA . CYS A 1 120 ? 4.876 12.552 -2.339 1.00 72.81 120 CYS A CA 1
ATOM 956 C C . CYS A 1 120 ? 5.988 11.696 -1.702 1.00 72.81 120 CYS A C 1
ATOM 958 O O . CYS A 1 120 ? 7.162 11.878 -2.039 1.00 72.81 120 CYS A O 1
ATOM 960 N N . LEU A 1 121 ? 5.640 10.760 -0.809 1.00 74.44 121 LEU A N 1
ATOM 961 C CA . LEU A 1 121 ? 6.596 9.814 -0.221 1.00 74.44 121 LEU A CA 1
ATOM 962 C C . LEU A 1 121 ? 7.141 8.829 -1.265 1.00 74.44 121 LEU A C 1
ATOM 964 O O . LEU A 1 121 ? 8.332 8.526 -1.250 1.00 74.44 121 LEU A O 1
ATOM 968 N N . GLU A 1 122 ? 6.295 8.368 -2.185 1.00 79.75 122 GLU A N 1
ATOM 969 C CA . GLU A 1 122 ? 6.657 7.492 -3.302 1.00 79.75 122 GLU A CA 1
ATOM 970 C C . GLU A 1 122 ? 7.636 8.183 -4.264 1.00 79.75 122 GLU A C 1
ATOM 972 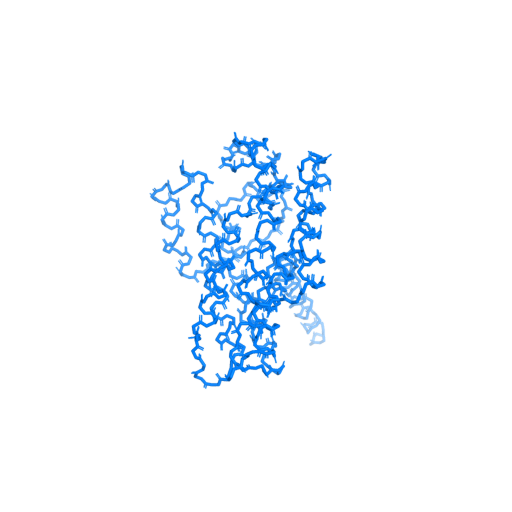O O . GLU A 1 122 ? 8.681 7.612 -4.582 1.00 79.75 122 GLU A O 1
ATOM 977 N N . ILE A 1 123 ? 7.371 9.436 -4.661 1.00 74.44 123 ILE A N 1
ATOM 978 C CA . ILE A 1 123 ? 8.280 10.239 -5.501 1.00 74.44 123 ILE A CA 1
ATOM 979 C C . ILE A 1 123 ? 9.628 10.442 -4.797 1.00 74.44 123 ILE A C 1
ATOM 981 O O . ILE A 1 123 ? 10.677 10.131 -5.364 1.00 74.44 123 ILE A O 1
ATOM 985 N N . GLY A 1 124 ? 9.617 10.950 -3.559 1.00 67.88 124 GLY A N 1
ATOM 986 C CA . GLY A 1 124 ? 10.848 11.256 -2.827 1.00 67.88 124 GLY A CA 1
ATOM 987 C C . GLY A 1 124 ? 11.667 10.010 -2.483 1.00 67.88 124 GLY A C 1
ATOM 988 O O . GLY A 1 124 ? 12.889 10.017 -2.635 1.00 67.88 124 GLY A O 1
ATOM 989 N N . GLY A 1 125 ? 10.999 8.909 -2.127 1.00 69.94 125 GLY A N 1
ATOM 990 C CA . GLY A 1 125 ? 11.620 7.601 -1.934 1.00 69.94 125 GLY A CA 1
ATOM 991 C C . GLY A 1 125 ? 12.261 7.070 -3.217 1.00 69.94 125 GLY A C 1
ATOM 992 O O . GLY A 1 125 ? 13.409 6.632 -3.180 1.00 69.94 125 GLY A O 1
ATOM 993 N N . THR A 1 126 ? 11.570 7.166 -4.359 1.00 74.06 126 THR A N 1
ATOM 994 C CA . THR A 1 126 ? 12.089 6.736 -5.674 1.00 74.06 126 THR A CA 1
ATOM 995 C C . THR A 1 126 ? 13.335 7.530 -6.077 1.00 74.06 126 THR A C 1
ATOM 997 O O . THR A 1 126 ? 14.329 6.953 -6.519 1.00 74.06 126 THR A O 1
ATOM 1000 N N . VAL A 1 127 ? 13.334 8.850 -5.857 1.00 72.44 127 VAL A N 1
ATOM 1001 C CA . VAL A 1 127 ? 14.512 9.707 -6.082 1.00 72.44 127 VAL A CA 1
ATOM 1002 C C . VAL A 1 127 ? 15.659 9.344 -5.127 1.00 72.44 127 VAL A C 1
ATOM 1004 O O . VAL A 1 127 ? 16.808 9.271 -5.561 1.00 72.44 127 VAL A O 1
ATOM 1007 N N . ALA A 1 128 ? 15.369 9.057 -3.853 1.00 69.62 128 ALA A N 1
ATOM 1008 C CA . ALA A 1 128 ? 16.366 8.644 -2.858 1.00 69.62 128 ALA A CA 1
ATOM 1009 C C . ALA A 1 128 ? 16.950 7.237 -3.109 1.00 69.62 128 ALA A C 1
ATOM 1011 O O . ALA A 1 128 ? 18.096 6.973 -2.735 1.00 69.62 128 ALA A O 1
ATOM 1012 N N . ALA A 1 129 ? 16.185 6.347 -3.750 1.00 74.38 129 ALA A N 1
ATOM 1013 C CA . ALA A 1 129 ? 16.641 5.039 -4.219 1.00 74.38 129 ALA A CA 1
ATOM 1014 C C . ALA A 1 129 ? 17.554 5.138 -5.458 1.00 74.38 129 ALA A C 1
ATOM 1016 O O . ALA A 1 129 ? 18.357 4.240 -5.709 1.00 74.38 129 ALA A O 1
ATOM 1017 N N . GLY A 1 130 ? 17.453 6.227 -6.224 1.00 63.50 130 GLY A N 1
ATOM 1018 C CA . GLY A 1 130 ? 18.240 6.450 -7.429 1.00 63.50 130 GLY A CA 1
ATOM 1019 C C . GLY A 1 130 ? 19.700 6.868 -7.193 1.00 63.50 130 GLY A C 1
ATOM 1020 O O . GLY A 1 130 ? 20.148 7.232 -6.105 1.00 63.50 130 GLY A O 1
ATOM 1021 N N . SER A 1 131 ? 20.460 6.861 -8.288 1.00 63.34 131 SER A N 1
ATOM 1022 C CA . SER A 1 131 ? 21.795 7.464 -8.386 1.00 63.34 131 SER A CA 1
ATOM 1023 C C . SER A 1 131 ? 21.787 9.001 -8.245 1.00 63.34 131 SER A C 1
ATOM 1025 O O . SER A 1 131 ? 20.736 9.645 -8.255 1.00 63.34 131 SER A O 1
ATOM 1027 N N . ARG A 1 132 ? 22.969 9.625 -8.150 1.00 50.50 132 ARG A N 1
ATOM 1028 C CA . ARG A 1 132 ? 23.115 11.090 -8.056 1.00 50.50 132 ARG A CA 1
ATOM 1029 C C . ARG A 1 132 ? 22.441 11.787 -9.254 1.00 50.50 132 ARG A C 1
ATOM 1031 O O . ARG A 1 132 ? 22.766 11.471 -10.392 1.00 50.50 132 ARG A O 1
ATOM 1038 N N . ASN A 1 133 ? 21.550 12.742 -8.975 1.00 51.78 133 ASN A N 1
ATOM 1039 C CA . ASN A 1 133 ? 20.698 13.460 -9.942 1.00 51.78 133 ASN A CA 1
ATOM 1040 C C . ASN A 1 133 ? 19.613 12.607 -10.641 1.00 51.78 133 ASN A C 1
ATOM 1042 O O . ASN A 1 133 ? 19.174 1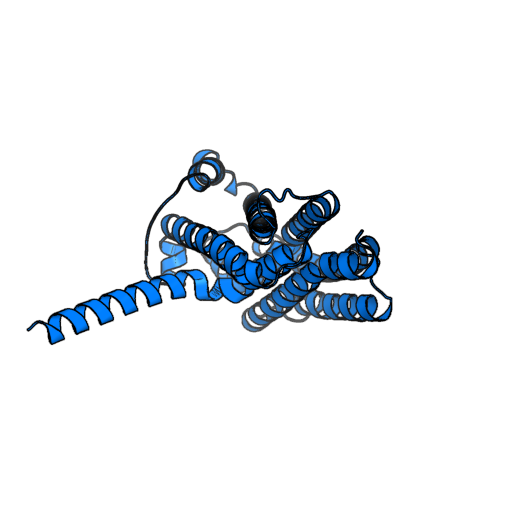2.968 -11.730 1.00 51.78 133 ASN A O 1
ATOM 1046 N N . SER A 1 134 ? 19.158 11.498 -10.045 1.00 56.12 134 SER A N 1
ATOM 1047 C CA . SER A 1 134 ? 18.044 10.727 -10.623 1.00 56.12 134 SER A CA 1
ATOM 1048 C C . SER A 1 134 ? 16.731 11.507 -10.561 1.00 56.12 134 SER A C 1
ATOM 1050 O O . SER A 1 134 ? 16.313 11.947 -9.492 1.00 56.12 134 SER A O 1
ATOM 1052 N N . CYS A 1 135 ? 16.074 11.643 -11.709 1.00 65.62 135 CYS A N 1
ATOM 1053 C CA . CYS A 1 135 ? 14.681 12.052 -11.819 1.00 65.62 135 CYS A CA 1
ATOM 1054 C C . CYS A 1 135 ? 13.755 10.826 -11.820 1.00 65.62 135 CYS A C 1
ATOM 1056 O O . CYS A 1 135 ? 14.203 9.688 -11.978 1.00 65.62 135 CYS A O 1
ATOM 1058 N N . ILE A 1 136 ? 12.456 11.075 -11.654 1.00 73.94 136 ILE A N 1
ATOM 1059 C CA . ILE A 1 136 ? 11.423 10.093 -11.972 1.00 73.94 136 ILE A CA 1
ATOM 1060 C C . ILE A 1 136 ? 11.240 10.059 -13.498 1.00 73.94 136 ILE A C 1
ATOM 1062 O O . ILE A 1 136 ? 11.155 11.109 -14.136 1.00 73.94 136 ILE A O 1
ATOM 1066 N N . ASP A 1 137 ? 11.246 8.865 -14.082 1.00 80.50 137 ASP A N 1
ATOM 1067 C CA . ASP A 1 137 ? 10.961 8.621 -15.498 1.00 80.50 137 ASP A CA 1
ATOM 1068 C C . ASP A 1 137 ? 9.458 8.358 -15.710 1.00 80.50 137 ASP A C 1
ATOM 1070 O O . ASP A 1 137 ? 8.675 8.330 -14.758 1.00 80.50 137 ASP A O 1
ATOM 1074 N N . GLU A 1 138 ? 9.030 8.157 -16.959 1.00 83.69 138 GLU A N 1
ATOM 1075 C CA . GLU A 1 138 ? 7.610 7.958 -17.289 1.00 83.69 138 GLU A CA 1
ATOM 1076 C C . GLU A 1 138 ? 7.010 6.725 -16.595 1.00 83.69 138 GLU A C 1
ATOM 1078 O O . GLU A 1 138 ? 5.903 6.795 -16.060 1.00 83.69 138 GLU A O 1
ATOM 1083 N N . ALA A 1 139 ? 7.760 5.619 -16.524 1.00 86.62 139 ALA A N 1
ATOM 1084 C CA . ALA A 1 139 ? 7.331 4.412 -15.821 1.00 86.62 139 ALA A CA 1
ATOM 1085 C C . ALA A 1 139 ? 7.215 4.639 -14.301 1.00 86.62 139 ALA A C 1
ATOM 1087 O O . ALA A 1 139 ? 6.227 4.227 -13.694 1.00 86.62 139 ALA A O 1
ATOM 1088 N N . GLY A 1 140 ? 8.162 5.349 -13.678 1.00 83.94 140 GLY A N 1
ATOM 1089 C CA . GLY A 1 140 ? 8.063 5.738 -12.272 1.00 83.94 140 GLY A CA 1
ATOM 1090 C C . GLY A 1 140 ? 6.867 6.659 -12.010 1.00 83.94 140 GLY A C 1
ATOM 1091 O O . GLY A 1 140 ? 6.128 6.449 -11.050 1.00 83.94 140 GLY A O 1
ATOM 1092 N N . ALA A 1 141 ? 6.622 7.638 -12.884 1.00 84.06 141 ALA A N 1
ATOM 1093 C CA . ALA A 1 141 ? 5.497 8.564 -12.762 1.00 84.06 141 ALA A CA 1
ATOM 1094 C C . ALA A 1 141 ? 4.142 7.847 -12.905 1.00 84.06 141 ALA A C 1
ATOM 1096 O O . ALA A 1 141 ? 3.227 8.091 -12.115 1.00 84.06 141 ALA A O 1
ATOM 1097 N N . LEU A 1 142 ? 4.034 6.908 -13.852 1.00 90.00 142 LEU A N 1
ATOM 1098 C CA . LEU A 1 142 ? 2.867 6.040 -14.005 1.00 90.00 142 LEU A CA 1
ATOM 1099 C C . LEU A 1 142 ? 2.663 5.148 -12.771 1.00 90.00 142 LEU A C 1
ATOM 1101 O O . LEU A 1 142 ? 1.534 5.004 -12.303 1.00 90.00 142 LEU A O 1
ATOM 1105 N N . ALA A 1 143 ? 3.742 4.598 -12.203 1.00 91.69 143 ALA A N 1
ATOM 1106 C CA . ALA A 1 143 ? 3.679 3.811 -10.975 1.00 91.69 143 ALA A CA 1
ATOM 1107 C C . ALA A 1 143 ? 3.139 4.627 -9.791 1.00 91.69 143 ALA A C 1
ATOM 1109 O O . ALA A 1 143 ? 2.249 4.138 -9.098 1.00 91.69 143 ALA A O 1
ATOM 1110 N N . VAL A 1 144 ? 3.594 5.874 -9.601 1.00 84.81 144 VAL A N 1
ATOM 1111 C CA . VAL A 1 144 ? 3.087 6.765 -8.537 1.00 84.81 144 VAL A CA 1
ATOM 1112 C C . VAL A 1 144 ? 1.606 7.071 -8.756 1.00 84.81 144 VAL A C 1
ATOM 1114 O O . VAL A 1 144 ? 0.806 6.958 -7.828 1.00 84.81 144 VAL A O 1
ATOM 1117 N N . ALA A 1 145 ? 1.214 7.419 -9.986 1.00 89.81 145 ALA A N 1
ATOM 1118 C CA . ALA A 1 145 ? -0.172 7.748 -10.310 1.00 89.81 145 ALA A CA 1
ATOM 1119 C C . ALA A 1 145 ? -1.121 6.565 -10.050 1.00 89.81 145 ALA A C 1
ATOM 1121 O O . ALA A 1 145 ? -2.168 6.735 -9.420 1.00 89.81 145 ALA A O 1
ATOM 1122 N N . LEU A 1 146 ? -0.746 5.357 -10.483 1.00 94.38 146 LEU A N 1
ATOM 1123 C CA . LEU A 1 146 ? -1.530 4.141 -10.259 1.00 94.38 146 LEU A CA 1
ATOM 1124 C C . LEU A 1 146 ? -1.562 3.741 -8.782 1.00 94.38 146 LEU A C 1
ATOM 1126 O O . LEU A 1 146 ? -2.635 3.425 -8.275 1.00 94.38 146 LEU A O 1
ATOM 1130 N N . SER A 1 147 ? -0.424 3.804 -8.087 1.00 92.94 147 SER A N 1
ATOM 1131 C CA . SER A 1 147 ? -0.316 3.502 -6.656 1.00 92.94 147 SER A CA 1
ATOM 1132 C C . SER A 1 147 ? -1.194 4.434 -5.818 1.00 92.94 147 SER A C 1
ATOM 1134 O O . SER A 1 147 ? -2.085 3.977 -5.100 1.00 92.94 147 SER A O 1
ATOM 1136 N N . SER A 1 148 ? -1.044 5.747 -6.017 1.00 87.88 148 SER A N 1
ATOM 1137 C CA . SER A 1 148 ? -1.835 6.779 -5.340 1.00 87.88 148 SER A CA 1
ATOM 1138 C C . SER A 1 148 ? -3.336 6.655 -5.633 1.00 87.88 148 SER A C 1
ATOM 1140 O O . SER A 1 148 ? -4.151 6.840 -4.731 1.00 87.88 148 SER A O 1
ATOM 1142 N N . THR A 1 149 ? -3.727 6.299 -6.865 1.00 91.19 149 THR A N 1
ATOM 1143 C CA . THR A 1 149 ? -5.147 6.119 -7.236 1.00 91.19 149 THR A CA 1
ATOM 1144 C C . THR A 1 149 ? -5.735 4.832 -6.652 1.00 91.19 149 THR A C 1
ATOM 1146 O O . THR A 1 149 ? -6.857 4.845 -6.133 1.00 91.19 149 THR A O 1
ATOM 1149 N N . ALA A 1 150 ? -4.982 3.728 -6.677 1.00 93.44 150 ALA A N 1
ATOM 1150 C CA . ALA A 1 150 ? -5.370 2.488 -6.014 1.00 93.44 150 ALA A CA 1
ATOM 1151 C C . ALA A 1 150 ? -5.576 2.741 -4.518 1.00 93.44 150 ALA A C 1
ATOM 1153 O O . ALA A 1 150 ? -6.671 2.522 -4.006 1.00 93.44 150 ALA A O 1
ATOM 1154 N N . PHE A 1 151 ? -4.586 3.342 -3.855 1.00 90.62 151 PHE A N 1
ATOM 1155 C CA . PHE A 1 151 ? -4.667 3.699 -2.444 1.00 90.62 151 PHE A CA 1
ATOM 1156 C C . PHE A 1 151 ? -5.855 4.616 -2.140 1.00 90.62 151 PHE A C 1
ATOM 1158 O O . PHE A 1 151 ? -6.649 4.284 -1.270 1.00 90.62 151 PHE A O 1
ATOM 1165 N N . ALA A 1 152 ? -6.055 5.712 -2.881 1.00 87.56 152 ALA A N 1
ATOM 1166 C CA . ALA A 1 152 ? -7.181 6.629 -2.666 1.00 87.56 152 ALA A CA 1
ATOM 1167 C C . ALA A 1 152 ? -8.552 5.930 -2.736 1.00 87.56 152 ALA A C 1
ATOM 1169 O O . ALA A 1 152 ? -9.454 6.256 -1.963 1.00 87.56 152 ALA A O 1
ATOM 1170 N N . THR A 1 153 ? -8.705 4.963 -3.648 1.00 91.25 153 THR A N 1
ATOM 1171 C CA . THR A 1 153 ? -9.964 4.227 -3.858 1.00 91.25 153 THR A CA 1
ATOM 1172 C C . THR A 1 153 ? -10.158 3.034 -2.917 1.00 91.25 153 THR A C 1
ATOM 1174 O O . THR A 1 153 ? -11.280 2.537 -2.811 1.00 91.25 153 THR A O 1
ATOM 1177 N N . THR A 1 154 ? -9.114 2.596 -2.204 1.00 93.94 154 THR A N 1
ATOM 1178 C CA . THR A 1 154 ? -9.172 1.475 -1.246 1.00 93.94 154 THR A CA 1
ATOM 1179 C C . THR A 1 154 ? -8.730 1.826 0.181 1.00 93.94 154 THR A C 1
ATOM 1181 O O . THR A 1 154 ? -8.709 0.945 1.035 1.00 93.94 154 THR A O 1
ATOM 1184 N N . LEU A 1 155 ? -8.393 3.085 0.486 1.00 88.50 155 LEU A N 1
ATOM 1185 C CA . LEU A 1 155 ? -7.858 3.517 1.789 1.00 88.50 155 LEU A CA 1
ATOM 1186 C C . LEU A 1 155 ? -8.802 3.216 2.959 1.00 88.50 155 LEU A C 1
ATOM 1188 O O . LEU A 1 155 ? -8.334 2.845 4.035 1.00 88.50 155 LEU A O 1
ATOM 1192 N N . HIS A 1 156 ? -10.118 3.254 2.742 1.00 90.31 156 HIS A N 1
ATOM 1193 C CA . HIS A 1 156 ? -11.108 2.887 3.762 1.00 90.31 156 HIS A CA 1
ATOM 1194 C C . HIS A 1 156 ? -10.991 1.429 4.242 1.00 90.31 156 HIS A C 1
ATOM 1196 O O . HIS A 1 156 ? -11.550 1.090 5.281 1.00 90.31 156 HIS A O 1
ATOM 1202 N N . ALA A 1 157 ? -10.193 0.588 3.567 1.00 92.25 157 ALA A N 1
ATOM 1203 C CA . ALA A 1 157 ? -9.695 -0.682 4.098 1.00 92.25 157 ALA A CA 1
ATOM 1204 C C . ALA A 1 157 ? -9.052 -0.549 5.486 1.00 92.25 157 ALA A C 1
ATOM 1206 O O . ALA A 1 157 ? -9.136 -1.481 6.282 1.00 92.25 157 ALA A O 1
ATOM 1207 N N . GLN A 1 158 ? -8.369 0.568 5.761 1.00 87.38 158 GLN A N 1
ATOM 1208 C CA . GLN A 1 158 ? -7.741 0.846 7.052 1.00 87.38 158 GLN A CA 1
ATOM 1209 C C . GLN A 1 158 ? -8.767 1.305 8.090 1.00 87.38 158 GLN A C 1
ATOM 1211 O O . GLN A 1 158 ? -8.663 0.878 9.235 1.00 87.38 158 GLN A O 1
ATOM 1216 N N . ASP A 1 159 ? -9.760 2.098 7.685 1.00 88.38 159 ASP A N 1
ATOM 1217 C CA . ASP A 1 159 ? -10.768 2.697 8.570 1.00 88.38 159 ASP A CA 1
ATOM 1218 C C . ASP A 1 159 ? -11.669 1.640 9.248 1.00 88.38 159 ASP A C 1
ATOM 1220 O O . ASP A 1 159 ? -12.101 1.829 10.382 1.00 88.38 159 ASP A O 1
ATOM 1224 N N . PHE A 1 160 ? -11.922 0.481 8.617 1.00 90.81 160 PHE A N 1
ATOM 1225 C CA . PHE A 1 160 ? -12.793 -0.566 9.192 1.00 90.81 160 PHE A CA 1
ATOM 1226 C C . PHE A 1 160 ? -12.377 -1.047 10.589 1.00 90.81 160 PHE A C 1
ATOM 1228 O O . PHE A 1 160 ? -13.233 -1.408 11.392 1.00 90.81 160 PHE A O 1
ATOM 1235 N N . LYS A 1 161 ? -11.074 -1.068 10.896 1.00 85.25 161 LYS A N 1
ATOM 1236 C CA . LYS A 1 161 ? -10.573 -1.531 12.203 1.00 85.25 161 LYS A CA 1
ATOM 1237 C C . LYS A 1 161 ? -10.849 -0.543 13.347 1.00 85.25 161 LYS A C 1
ATOM 1239 O O . LYS A 1 161 ? -10.752 -0.947 14.510 1.00 85.25 161 LYS A O 1
ATOM 1244 N N . ASP A 1 162 ? -11.157 0.705 12.988 1.00 84.19 162 ASP A N 1
ATOM 1245 C CA . ASP A 1 162 ? -11.307 1.867 13.863 1.00 84.19 162 ASP A CA 1
ATOM 1246 C C . ASP A 1 162 ? -12.745 2.450 13.814 1.00 84.19 162 ASP A C 1
ATOM 1248 O O . ASP A 1 162 ? -13.048 3.374 14.565 1.00 84.19 162 ASP A O 1
ATOM 1252 N N . GLU A 1 163 ? -13.657 1.859 13.018 1.00 87.19 163 GLU A N 1
ATOM 1253 C CA . GLU A 1 163 ? -15.061 2.286 12.807 1.00 87.19 163 GLU A CA 1
ATOM 1254 C C . GLU A 1 163 ? -15.819 2.576 14.107 1.00 87.19 163 GLU A C 1
ATOM 1256 O O . GLU A 1 163 ? -16.477 3.606 14.213 1.00 87.19 163 GLU A O 1
ATOM 1261 N N . GLU A 1 164 ? -15.698 1.714 15.120 1.00 84.12 164 GLU A N 1
ATOM 1262 C CA . GLU A 1 164 ? -16.341 1.919 16.424 1.00 84.12 164 GLU A CA 1
ATOM 1263 C C . GLU A 1 164 ? -15.816 3.190 17.118 1.00 84.12 164 GLU A C 1
ATOM 1265 O O . GLU A 1 164 ? -16.580 3.948 17.713 1.00 84.12 164 GLU A O 1
ATOM 1270 N N . GLY A 1 165 ? -14.510 3.457 17.017 1.00 79.00 165 GLY A N 1
ATOM 1271 C CA . GLY A 1 165 ? -13.878 4.657 17.566 1.00 79.00 165 GLY A CA 1
ATOM 1272 C C . GLY A 1 165 ? -14.296 5.923 16.817 1.00 79.00 165 GLY A C 1
ATOM 1273 O O . GLY A 1 165 ? -14.661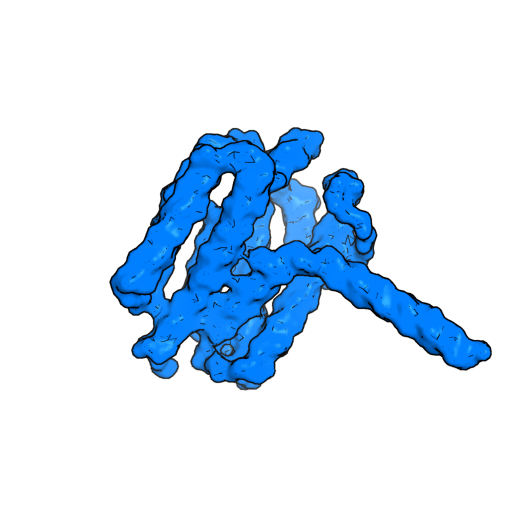 6.918 17.450 1.00 79.00 165 GLY A O 1
ATOM 1274 N N . ASP A 1 166 ? -14.324 5.865 15.484 1.00 79.94 166 ASP A N 1
ATOM 1275 C CA . ASP A 1 166 ? -14.839 6.939 14.629 1.00 79.94 166 ASP A CA 1
ATOM 1276 C C . ASP A 1 166 ? -16.317 7.234 14.935 1.00 79.94 166 ASP A C 1
ATOM 1278 O O . ASP A 1 166 ? -16.706 8.389 15.113 1.00 79.94 166 ASP A O 1
ATOM 1282 N N . ARG A 1 167 ? -17.150 6.197 15.077 1.00 82.75 167 ARG A N 1
ATOM 1283 C CA . ARG A 1 167 ? -18.578 6.336 15.386 1.00 82.75 167 ARG A CA 1
ATOM 1284 C C . ARG A 1 167 ? -18.808 6.962 16.761 1.00 82.75 167 ARG A C 1
ATOM 1286 O O . ARG A 1 167 ? -19.640 7.859 16.883 1.00 82.75 167 ARG A O 1
ATOM 1293 N N . LEU A 1 168 ? -18.049 6.546 17.778 1.00 81.31 168 LEU A N 1
ATOM 1294 C CA . LEU A 1 168 ? -18.112 7.112 19.134 1.00 81.31 168 LEU A CA 1
ATOM 1295 C C . LEU A 1 168 ? -17.565 8.547 19.232 1.00 81.31 168 LEU A C 1
ATOM 1297 O O . LEU A 1 168 ? -17.901 9.252 20.182 1.00 81.31 168 LEU A O 1
ATOM 1301 N N . THR A 1 169 ? -16.730 8.980 18.285 1.00 72.25 169 THR A N 1
ATOM 1302 C CA . THR A 1 169 ? -16.214 10.361 18.186 1.00 72.25 169 THR A CA 1
ATOM 1303 C C . THR A 1 169 ? -17.009 11.235 17.207 1.00 72.25 169 THR A C 1
ATOM 1305 O O . THR A 1 169 ? -16.762 12.434 17.118 1.00 72.25 169 THR A O 1
ATOM 1308 N N . GLY A 1 170 ? -17.998 10.671 16.502 1.00 75.25 170 GLY A N 1
ATOM 1309 C CA . GLY A 1 170 ? -18.840 11.387 15.536 1.00 75.25 170 GLY A CA 1
ATOM 1310 C C . GLY A 1 170 ? -18.198 11.606 14.159 1.00 75.25 170 GLY A C 1
ATOM 1311 O O . GLY A 1 170 ? -18.710 12.398 13.362 1.00 75.25 170 GLY A O 1
ATOM 1312 N N . ARG A 1 171 ? -17.092 10.918 13.857 1.00 73.19 171 ARG A N 1
ATOM 1313 C CA . ARG A 1 171 ? -16.344 11.060 12.603 1.00 73.19 171 ARG A CA 1
ATOM 1314 C C . ARG A 1 171 ? -17.073 10.436 11.414 1.00 73.19 171 ARG A C 1
ATOM 1316 O O . ARG A 1 171 ? -17.627 9.336 11.471 1.00 73.19 171 ARG A O 1
ATOM 1323 N N . ARG A 1 172 ? -17.029 11.155 10.291 1.00 80.69 172 ARG A N 1
ATOM 1324 C CA . ARG A 1 172 ? -17.656 10.778 9.018 1.00 80.69 172 ARG A CA 1
ATOM 1325 C C . ARG A 1 172 ? -16.645 10.117 8.083 1.00 80.69 172 ARG A C 1
ATOM 1327 O O . ARG A 1 172 ? -16.185 10.738 7.128 1.00 80.69 172 ARG A O 1
ATOM 1334 N N . THR A 1 173 ? -16.312 8.861 8.357 1.00 83.25 173 THR A N 1
ATOM 1335 C CA . THR A 1 173 ? -15.514 8.019 7.455 1.00 83.25 173 THR A CA 1
ATOM 1336 C C . THR A 1 173 ? -16.421 7.201 6.535 1.00 83.25 173 THR A C 1
ATOM 1338 O O . THR A 1 173 ? -17.634 7.089 6.739 1.00 83.25 173 THR A O 1
ATOM 1341 N N . LEU A 1 174 ? -15.860 6.663 5.450 1.00 87.06 174 LEU A N 1
ATOM 1342 C CA . LEU A 1 174 ? -16.647 5.923 4.462 1.00 87.06 174 LEU A CA 1
ATOM 1343 C C . LEU A 1 174 ? -17.300 4.647 5.055 1.00 87.06 174 LEU A C 1
ATOM 1345 O O . LEU A 1 174 ? -18.459 4.387 4.716 1.00 87.06 174 LEU A O 1
ATOM 1349 N N . PRO A 1 175 ? -16.662 3.906 5.993 1.00 88.94 175 PRO A N 1
ATOM 1350 C CA . PRO A 1 175 ? -17.321 2.825 6.726 1.00 88.94 175 PRO A CA 1
ATOM 1351 C C . PRO A 1 175 ? -18.438 3.277 7.675 1.00 88.94 175 PRO A C 1
ATOM 1353 O O . PRO A 1 175 ? -19.449 2.583 7.730 1.00 88.94 175 PRO A O 1
ATOM 1356 N N . THR A 1 176 ? -18.318 4.417 8.378 1.00 88.12 176 THR A N 1
ATOM 1357 C CA . THR A 1 176 ? -19.390 4.879 9.289 1.00 88.12 176 THR A CA 1
ATOM 1358 C C . THR A 1 176 ? -20.605 5.418 8.532 1.00 88.12 176 THR A C 1
ATOM 1360 O O . THR A 1 176 ? -21.739 5.208 8.958 1.00 88.12 176 THR A O 1
ATOM 1363 N N . MET A 1 177 ? -20.400 6.066 7.378 1.00 88.75 177 MET A N 1
ATOM 1364 C CA . MET A 1 177 ? -21.496 6.597 6.554 1.00 88.75 177 MET A CA 1
ATOM 1365 C C . MET A 1 177 ? -22.181 5.535 5.680 1.00 88.75 177 MET A C 1
ATOM 1367 O O . MET A 1 177 ? -23.403 5.555 5.536 1.00 88.75 177 MET A O 1
ATOM 1371 N N . PHE A 1 178 ? -21.417 4.619 5.072 1.00 91.44 178 PHE A N 1
ATOM 1372 C CA . PHE A 1 178 ? -21.928 3.688 4.057 1.00 91.44 178 PHE A CA 1
ATOM 1373 C C . PHE A 1 178 ? -21.401 2.248 4.240 1.00 91.44 178 PHE A C 1
ATOM 1375 O O . PHE A 1 178 ? -20.866 1.670 3.290 1.00 91.44 178 PHE A O 1
ATOM 1382 N N . PRO A 1 179 ? -21.577 1.604 5.412 1.00 91.38 179 PRO A N 1
ATOM 1383 C CA . PRO A 1 179 ? -20.854 0.381 5.795 1.00 91.38 179 PRO A CA 1
ATOM 1384 C C . PRO A 1 179 ? -20.967 -0.773 4.787 1.00 91.38 179 PRO A C 1
ATOM 1386 O O . PRO A 1 179 ? -19.976 -1.431 4.472 1.00 91.38 179 PRO A O 1
ATOM 1389 N N . LYS A 1 180 ? -22.159 -1.007 4.219 1.00 93.81 180 LYS A N 1
ATOM 1390 C CA . LYS A 1 180 ? -22.365 -2.064 3.210 1.00 93.81 180 LYS A CA 1
ATOM 1391 C C . LYS A 1 180 ? -21.684 -1.747 1.876 1.00 93.81 180 LYS A C 1
ATOM 1393 O O . LYS A 1 180 ? -21.069 -2.631 1.287 1.00 93.81 180 LYS A O 1
ATOM 1398 N N . ALA A 1 181 ? -21.766 -0.498 1.412 1.00 94.62 181 ALA A N 1
ATOM 1399 C CA . ALA A 1 181 ? -21.127 -0.073 0.167 1.00 94.62 181 ALA A CA 1
ATOM 1400 C C . ALA A 1 181 ? -19.597 -0.033 0.308 1.00 94.62 181 ALA A C 1
ATOM 1402 O O . ALA A 1 181 ? -18.895 -0.440 -0.610 1.00 94.62 181 ALA A O 1
ATOM 1403 N N . ALA A 1 182 ? -19.098 0.367 1.481 1.00 93.88 182 ALA A N 1
ATOM 1404 C CA . ALA A 1 182 ? -17.688 0.331 1.851 1.00 93.88 182 ALA A CA 1
ATOM 1405 C C . ALA A 1 182 ? -17.106 -1.086 1.735 1.00 93.88 182 ALA A C 1
ATOM 1407 O O . ALA A 1 182 ? -16.076 -1.290 1.096 1.00 93.88 182 ALA A O 1
ATOM 1408 N N . ARG A 1 183 ? -17.770 -2.081 2.341 1.00 95.75 183 ARG A N 1
ATOM 1409 C CA . ARG A 1 183 ? -17.328 -3.485 2.300 1.00 95.75 183 ARG A CA 1
ATOM 1410 C C . ARG A 1 183 ? -17.438 -4.064 0.883 1.00 95.75 183 ARG A C 1
ATOM 1412 O O . ARG A 1 183 ? -16.521 -4.741 0.424 1.00 95.75 183 ARG A O 1
ATOM 1419 N N . LEU A 1 184 ? -18.511 -3.739 0.155 1.00 96.75 184 LEU A N 1
ATOM 1420 C CA . LEU A 1 184 ? -18.698 -4.169 -1.235 1.00 96.75 184 LEU A CA 1
ATOM 1421 C C . LEU A 1 184 ? -17.644 -3.575 -2.187 1.00 96.75 184 LEU A C 1
ATOM 1423 O O . LEU A 1 184 ? -17.153 -4.286 -3.065 1.00 96.75 184 LEU A O 1
ATOM 1427 N N . SER A 1 185 ? -17.249 -2.310 -2.007 1.00 96.06 185 SER A N 1
ATOM 1428 C CA . SER A 1 185 ? -16.208 -1.694 -2.83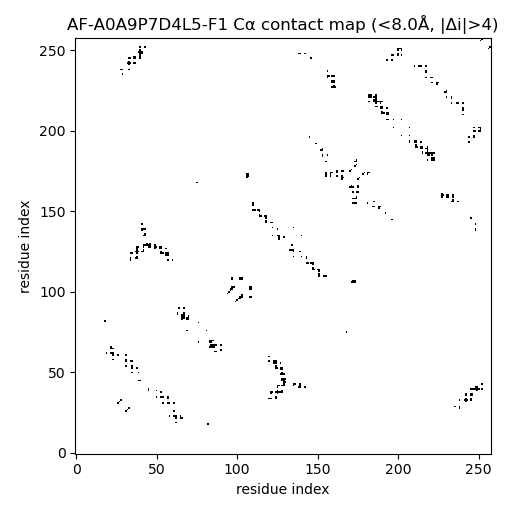6 1.00 96.06 185 SER A CA 1
ATOM 1429 C C . SER A 1 185 ? -14.831 -2.315 -2.599 1.00 96.06 185 SER A C 1
ATOM 1431 O O . SER A 1 185 ? -14.061 -2.406 -3.548 1.00 96.06 185 SER A O 1
ATOM 1433 N N . MET A 1 186 ? -14.543 -2.857 -1.407 1.00 97.12 186 MET A N 1
ATOM 1434 C CA . MET A 1 186 ? -13.339 -3.675 -1.191 1.00 97.12 186 MET A CA 1
ATOM 1435 C C . MET A 1 186 ? -13.383 -4.994 -1.972 1.00 97.12 186 MET A C 1
ATOM 1437 O O . MET A 1 186 ? -12.384 -5.387 -2.575 1.00 97.12 186 MET A O 1
ATOM 1441 N N . MET A 1 187 ? -14.540 -5.666 -1.984 1.00 97.44 187 MET A N 1
ATOM 1442 C CA . MET A 1 187 ? -14.741 -6.943 -2.680 1.00 97.44 187 MET A CA 1
ATOM 1443 C C . MET A 1 187 ? -14.569 -6.829 -4.199 1.00 97.44 187 MET A C 1
ATOM 1445 O O . MET A 1 187 ? -14.039 -7.747 -4.817 1.00 97.44 187 MET A O 1
ATOM 1449 N N . VAL A 1 188 ? -14.990 -5.708 -4.792 1.00 97.19 188 VAL A N 1
ATOM 1450 C CA . VAL A 1 188 ? -14.883 -5.454 -6.241 1.00 97.19 188 VAL A CA 1
ATOM 1451 C C . VAL A 1 188 ? -13.582 -4.730 -6.608 1.00 97.19 188 VAL A C 1
ATOM 1453 O O . VAL A 1 188 ? -12.953 -5.060 -7.610 1.00 97.19 188 VAL A O 1
ATOM 1456 N N . GLY A 1 189 ? -13.161 -3.757 -5.798 1.00 97.19 189 GLY A N 1
ATOM 1457 C CA . GLY A 1 189 ? -12.038 -2.868 -6.092 1.00 97.19 189 GLY A CA 1
ATOM 1458 C C . GLY A 1 189 ? -10.674 -3.543 -5.999 1.00 97.19 189 GLY A C 1
ATOM 1459 O O . GLY A 1 189 ? -9.869 -3.376 -6.911 1.00 97.19 189 GLY A O 1
ATOM 1460 N N . ILE A 1 190 ? -10.411 -4.343 -4.955 1.00 98.12 190 ILE A N 1
ATOM 1461 C CA . ILE A 1 190 ? -9.112 -5.026 -4.803 1.00 98.12 190 ILE A CA 1
ATOM 1462 C C . ILE A 1 190 ? -8.825 -5.956 -6.003 1.00 98.12 190 ILE A C 1
ATOM 1464 O O . ILE A 1 190 ? -7.752 -5.822 -6.594 1.00 98.12 190 ILE A O 1
ATOM 1468 N N . PRO A 1 191 ? -9.733 -6.863 -6.431 1.00 98.12 191 PRO A N 1
ATOM 1469 C CA . PRO A 1 191 ? -9.453 -7.756 -7.561 1.00 98.12 191 PRO A CA 1
ATOM 1470 C C . PRO A 1 191 ? -9.349 -7.015 -8.896 1.00 98.12 191 PRO A C 1
ATOM 1472 O O . PRO A 1 191 ? -8.521 -7.378 -9.731 1.00 98.12 191 PRO A O 1
ATOM 1475 N N . LEU A 1 192 ? -10.157 -5.964 -9.086 1.00 98.12 192 LEU A N 1
ATOM 1476 C CA . LEU A 1 192 ? -10.109 -5.126 -10.283 1.00 98.12 192 LEU A CA 1
ATOM 1477 C C . LEU A 1 192 ? -8.760 -4.403 -10.398 1.00 98.12 192 LEU A C 1
ATOM 1479 O O . LEU A 1 192 ? -8.160 -4.412 -11.472 1.00 98.12 192 LEU A O 1
ATOM 1483 N N . TRP A 1 193 ? -8.241 -3.859 -9.292 1.00 98.31 193 TRP A N 1
ATOM 1484 C CA . TRP A 1 193 ? -6.890 -3.299 -9.240 1.00 98.31 193 TRP A CA 1
ATOM 1485 C C . TRP A 1 193 ? -5.808 -4.365 -9.438 1.00 98.31 193 TRP A C 1
ATOM 1487 O O . TRP A 1 193 ? -4.888 -4.120 -10.213 1.00 98.31 193 TRP A O 1
ATOM 1497 N N . SER A 1 194 ? -5.922 -5.558 -8.835 1.00 98.44 194 SER A N 1
ATOM 1498 C CA . SER A 1 194 ? -4.974 -6.660 -9.091 1.00 98.44 194 SER A CA 1
ATOM 1499 C C . SER A 1 194 ? -4.858 -6.986 -10.584 1.00 98.44 194 SER A C 1
ATOM 1501 O O . SER A 1 194 ? -3.749 -7.143 -11.100 1.00 98.44 194 SER A O 1
ATOM 1503 N N . PHE A 1 195 ? -5.994 -7.078 -11.283 1.00 98.25 195 PHE A N 1
ATOM 1504 C CA . PHE A 1 195 ? -6.031 -7.371 -12.715 1.00 98.25 195 PHE A CA 1
ATOM 1505 C C . PHE A 1 195 ? -5.517 -6.190 -13.550 1.00 98.25 195 PHE A C 1
ATOM 1507 O O . PHE A 1 195 ? -4.613 -6.368 -14.361 1.00 98.25 195 PHE A O 1
ATOM 1514 N N . GLY A 1 196 ? -6.018 -4.975 -13.301 1.00 98.00 196 GLY A N 1
ATOM 1515 C CA . GLY A 1 196 ? -5.615 -3.771 -14.032 1.00 98.00 196 GLY A CA 1
ATOM 1516 C C . GLY A 1 196 ? -4.118 -3.472 -13.921 1.00 98.00 196 GLY A C 1
ATOM 1517 O O . GLY A 1 196 ? -3.465 -3.237 -14.936 1.00 98.00 196 GLY A O 1
ATOM 1518 N N . LEU A 1 197 ? -3.547 -3.561 -12.714 1.00 97.62 197 LEU A N 1
ATOM 1519 C CA . LEU A 1 197 ? -2.104 -3.406 -12.502 1.00 97.62 197 LEU A CA 1
ATOM 1520 C C . LEU A 1 197 ? -1.312 -4.514 -13.206 1.00 97.62 197 LEU A C 1
ATOM 1522 O O . LEU A 1 197 ? -0.286 -4.224 -13.814 1.00 97.62 197 LEU A O 1
ATOM 1526 N N . SER A 1 198 ? -1.793 -5.762 -13.179 1.00 97.75 198 SER A N 1
ATOM 1527 C CA . SER A 1 198 ? -1.137 -6.864 -13.895 1.00 97.75 198 SER A CA 1
ATOM 1528 C C . SER A 1 198 ? -1.096 -6.641 -15.409 1.00 97.75 198 SER A C 1
ATOM 1530 O O . SER A 1 198 ? -0.075 -6.918 -16.034 1.00 97.75 198 SER A O 1
ATOM 1532 N N . CYS A 1 199 ? -2.174 -6.105 -15.994 1.00 97.25 199 CYS A N 1
ATOM 1533 C CA . CYS A 1 199 ? -2.220 -5.756 -17.413 1.00 97.25 199 CYS A CA 1
ATOM 1534 C C . CYS A 1 199 ? -1.270 -4.602 -17.760 1.00 97.25 199 CYS A C 1
ATOM 1536 O O . CYS A 1 199 ? -0.542 -4.704 -18.743 1.00 97.25 199 CYS A O 1
ATOM 1538 N N . VAL A 1 200 ? -1.243 -3.527 -16.958 1.00 96.81 200 VAL A N 1
ATOM 1539 C CA . VAL A 1 200 ? -0.340 -2.382 -17.193 1.00 96.81 200 VAL A CA 1
ATOM 1540 C C . VAL A 1 200 ? 1.128 -2.806 -17.127 1.00 96.81 200 VAL A C 1
ATOM 1542 O O . VAL A 1 200 ? 1.916 -2.421 -17.985 1.00 96.81 200 VAL A O 1
ATOM 1545 N N . TRP A 1 201 ? 1.490 -3.625 -16.139 1.00 97.06 201 TRP A N 1
ATOM 1546 C CA . TRP A 1 201 ? 2.870 -4.063 -15.915 1.00 97.06 201 TRP A CA 1
ATOM 1547 C C . TRP A 1 201 ? 3.251 -5.347 -16.668 1.00 97.06 201 TRP A C 1
ATOM 1549 O O . TRP A 1 201 ? 4.317 -5.904 -16.417 1.00 97.06 201 TRP A O 1
ATOM 1559 N N . ASN A 1 202 ? 2.412 -5.799 -17.610 1.00 95.88 202 ASN A N 1
ATOM 1560 C CA . ASN A 1 202 ? 2.636 -6.970 -18.469 1.00 95.88 202 ASN A CA 1
ATOM 1561 C C . ASN A 1 202 ? 3.130 -8.214 -17.695 1.00 95.88 202 ASN A C 1
ATOM 1563 O O . ASN A 1 202 ? 4.125 -8.853 -18.051 1.00 95.88 202 ASN A O 1
ATOM 1567 N N . ILE A 1 203 ? 2.448 -8.497 -16.583 1.00 96.69 203 ILE A N 1
ATOM 1568 C CA . ILE A 1 203 ? 2.752 -9.602 -15.671 1.00 96.69 203 ILE A CA 1
ATOM 1569 C C . ILE A 1 203 ? 2.318 -10.933 -16.304 1.00 96.69 203 ILE A C 1
ATOM 1571 O O . ILE A 1 203 ? 1.285 -11.007 -16.970 1.00 96.69 203 ILE A O 1
ATOM 1575 N N . ASP A 1 204 ? 3.093 -12.000 -16.090 1.00 95.50 204 ASP A N 1
ATOM 1576 C CA . ASP A 1 204 ? 2.755 -13.328 -16.605 1.00 95.50 204 ASP A CA 1
ATOM 1577 C C . ASP A 1 204 ? 1.451 -13.898 -16.012 1.00 95.50 204 ASP A C 1
ATOM 1579 O O . ASP A 1 204 ? 1.043 -13.582 -14.892 1.00 95.50 204 ASP A O 1
ATOM 1583 N N . ALA A 1 205 ? 0.820 -14.815 -16.749 1.00 96.50 205 ALA A N 1
ATOM 1584 C CA . ALA A 1 205 ? -0.488 -15.361 -16.394 1.00 96.50 205 ALA A CA 1
ATOM 1585 C C . ALA A 1 205 ? -0.533 -16.076 -15.028 1.00 96.50 205 ALA A C 1
ATOM 1587 O O . ALA A 1 205 ? -1.576 -16.042 -14.367 1.00 96.50 205 ALA A O 1
ATOM 1588 N N . LEU A 1 206 ? 0.558 -16.710 -14.580 1.00 96.75 206 LEU A N 1
ATOM 1589 C CA . LEU A 1 206 ? 0.601 -17.404 -13.289 1.00 96.75 206 LEU A CA 1
ATOM 1590 C C . LEU A 1 206 ? 0.653 -16.386 -12.143 1.00 96.75 206 LEU A C 1
ATOM 1592 O O . LEU A 1 206 ? -0.169 -16.451 -11.225 1.00 96.75 206 LEU A O 1
ATOM 1596 N N . SER A 1 207 ? 1.559 -15.413 -12.238 1.00 96.12 207 SER A N 1
ATOM 1597 C CA . SER A 1 207 ? 1.702 -14.321 -11.270 1.00 96.12 207 SER A CA 1
ATOM 1598 C C . SER A 1 207 ? 0.442 -13.448 -11.201 1.00 96.12 207 SER A C 1
ATOM 1600 O O . SER A 1 207 ? -0.044 -13.154 -10.106 1.00 96.12 207 SER A O 1
ATOM 1602 N N . THR A 1 208 ? -0.162 -13.113 -12.348 1.00 97.69 208 THR A N 1
ATOM 1603 C CA . THR A 1 208 ? -1.454 -12.409 -12.423 1.00 97.69 208 THR A CA 1
ATOM 1604 C C . THR A 1 208 ? -2.568 -13.202 -11.749 1.00 97.69 208 THR A C 1
ATOM 1606 O O . THR A 1 208 ? -3.295 -12.650 -10.923 1.00 97.69 208 THR A O 1
ATOM 1609 N N . THR A 1 209 ? -2.689 -14.502 -12.042 1.00 98.00 209 THR A N 1
ATOM 1610 C CA . THR A 1 209 ? -3.713 -15.355 -11.419 1.00 98.00 209 THR A CA 1
ATOM 1611 C C . THR A 1 209 ? -3.540 -15.391 -9.902 1.00 98.00 209 THR A C 1
ATOM 1613 O O . THR A 1 209 ? -4.509 -15.187 -9.173 1.00 98.00 209 THR A O 1
ATOM 1616 N N . ALA A 1 210 ? -2.310 -15.566 -9.409 1.00 98.19 210 ALA A N 1
ATOM 1617 C CA . ALA A 1 210 ? -2.021 -15.567 -7.978 1.00 98.19 210 ALA A CA 1
ATOM 1618 C C . ALA A 1 210 ? -2.381 -14.225 -7.306 1.00 98.19 210 ALA A C 1
ATOM 1620 O O . ALA A 1 210 ? -3.015 -14.217 -6.247 1.00 98.19 210 ALA A O 1
ATOM 1621 N N . PHE A 1 211 ? -2.042 -13.091 -7.928 1.00 98.31 211 PHE A N 1
ATOM 1622 C CA . PHE A 1 211 ? -2.305 -11.760 -7.371 1.00 98.31 211 PHE A CA 1
ATOM 1623 C C . PHE A 1 211 ? -3.792 -11.364 -7.414 1.00 98.31 211 PHE A C 1
ATOM 1625 O O . PHE A 1 211 ? -4.291 -10.721 -6.483 1.00 98.31 211 PHE A O 1
ATOM 1632 N N . VAL A 1 212 ? -4.534 -11.786 -8.443 1.00 98.50 212 VAL A N 1
ATOM 1633 C CA . VAL A 1 212 ? -5.995 -11.607 -8.527 1.00 98.50 212 VAL A CA 1
ATOM 1634 C C . VAL A 1 212 ? -6.721 -12.512 -7.529 1.00 98.50 212 VAL A C 1
ATOM 1636 O O . VAL A 1 212 ? -7.601 -12.028 -6.820 1.00 98.50 212 VAL A O 1
ATOM 1639 N N . VAL A 1 213 ? -6.327 -13.784 -7.393 1.00 98.56 213 VAL A N 1
ATOM 1640 C CA . VAL A 1 213 ? -6.903 -14.706 -6.393 1.00 98.56 213 VAL A CA 1
ATOM 1641 C C . VAL A 1 213 ? -6.637 -14.214 -4.970 1.00 98.56 213 VAL A C 1
ATOM 1643 O O . VAL A 1 213 ? -7.550 -14.215 -4.142 1.00 98.56 213 VAL A O 1
ATOM 1646 N N . TYR A 1 214 ? -5.425 -13.727 -4.682 1.00 98.62 214 TYR A N 1
ATOM 1647 C CA . TYR A 1 214 ? -5.130 -13.116 -3.387 1.00 98.62 214 TYR A CA 1
ATOM 1648 C C . TYR A 1 214 ? -5.976 -11.856 -3.153 1.00 98.62 214 TYR A C 1
ATOM 1650 O O . TYR A 1 214 ? -6.592 -11.723 -2.096 1.00 98.62 214 TYR A O 1
ATOM 1658 N N . GLY A 1 215 ? -6.095 -10.979 -4.154 1.00 98.31 215 GLY A N 1
ATOM 1659 C CA . GLY A 1 215 ? -6.966 -9.805 -4.087 1.00 98.31 215 GLY A CA 1
ATOM 1660 C C . GLY A 1 215 ? -8.436 -10.154 -3.819 1.00 98.31 215 GLY A C 1
ATOM 1661 O O . GLY A 1 215 ? -9.070 -9.547 -2.955 1.00 98.31 215 GLY A O 1
ATOM 1662 N N . ALA A 1 216 ? -8.962 -11.187 -4.485 1.00 98.44 216 ALA A N 1
ATOM 1663 C CA . ALA A 1 216 ? -10.317 -11.701 -4.277 1.00 98.44 216 ALA A CA 1
ATOM 1664 C C . ALA A 1 216 ? -10.515 -12.249 -2.861 1.00 98.44 216 ALA A C 1
ATOM 1666 O O . ALA A 1 216 ? -11.523 -11.940 -2.222 1.00 98.44 216 ALA A O 1
ATOM 1667 N N . PHE A 1 217 ? -9.537 -12.984 -2.325 1.00 98.44 217 PHE A N 1
ATOM 1668 C CA . PHE A 1 217 ? -9.544 -13.406 -0.926 1.00 98.44 217 PHE A CA 1
ATOM 1669 C C . PHE A 1 217 ? -9.627 -12.202 0.027 1.00 98.44 217 PHE A C 1
ATOM 1671 O O . PHE A 1 217 ? -10.520 -12.172 0.876 1.00 98.44 217 PHE A O 1
ATOM 1678 N N . VAL A 1 218 ? -8.760 -11.191 -0.128 1.00 98.12 218 VAL A N 1
ATOM 1679 C CA . VAL A 1 218 ? -8.755 -10.005 0.752 1.00 98.12 218 VAL A CA 1
ATOM 1680 C C . VAL A 1 218 ? -10.071 -9.231 0.657 1.00 98.12 218 VAL A C 1
ATOM 1682 O O . VAL A 1 218 ? -10.687 -8.957 1.688 1.00 98.12 218 VAL A O 1
ATOM 1685 N N . GLY A 1 219 ? -10.538 -8.927 -0.556 1.00 97.31 219 GLY A N 1
ATOM 1686 C CA . GLY A 1 219 ? -11.783 -8.191 -0.777 1.00 97.31 219 GLY A CA 1
ATOM 1687 C C . GLY A 1 219 ? -13.006 -8.910 -0.201 1.00 97.31 219 GLY A C 1
ATOM 1688 O O . GLY A 1 219 ? -13.824 -8.295 0.481 1.00 97.31 219 GLY A O 1
ATOM 1689 N N . THR A 1 220 ? -13.101 -10.229 -0.391 1.00 97.81 220 THR A N 1
ATOM 1690 C CA . THR A 1 220 ? -14.229 -11.027 0.121 1.00 97.81 220 THR A CA 1
ATOM 1691 C C . THR A 1 220 ? -14.216 -11.126 1.651 1.00 97.81 220 THR A C 1
ATOM 1693 O O . THR A 1 220 ? -15.284 -11.161 2.267 1.00 97.81 220 THR A O 1
ATOM 1696 N N . ARG A 1 221 ? -13.042 -11.096 2.312 1.00 97.50 221 ARG A N 1
ATOM 1697 C CA . ARG A 1 221 ? -12.982 -11.079 3.788 1.00 97.50 221 ARG A CA 1
ATOM 1698 C C . ARG A 1 221 ? -13.682 -9.867 4.399 1.00 97.50 221 ARG A C 1
ATOM 1700 O O . ARG A 1 221 ? -14.318 -10.043 5.431 1.00 97.50 221 ARG A O 1
ATOM 1707 N N . PHE A 1 222 ? -13.607 -8.689 3.774 1.00 96.62 222 PHE A N 1
ATOM 1708 C CA . PHE A 1 222 ? -14.296 -7.489 4.268 1.00 96.62 222 PHE A CA 1
ATOM 1709 C C . PHE A 1 222 ? -15.827 -7.604 4.218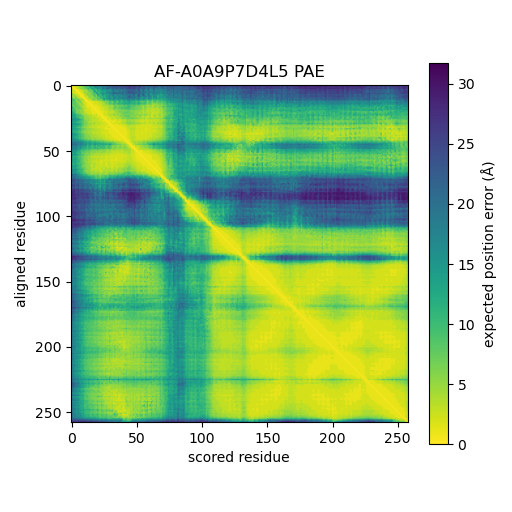 1.00 96.62 222 PHE A C 1
ATOM 1711 O O . PHE A 1 222 ? -16.494 -6.872 4.940 1.00 96.62 222 PHE A O 1
ATOM 1718 N N . VAL A 1 223 ? -16.391 -8.509 3.408 1.00 96.69 223 VAL A N 1
ATOM 1719 C CA . VAL A 1 223 ? -17.843 -8.765 3.344 1.00 96.69 223 VAL A CA 1
ATOM 1720 C C . VAL A 1 223 ? -18.254 -9.946 4.229 1.00 96.69 223 VAL A C 1
ATOM 1722 O O . VAL A 1 223 ? -19.299 -9.883 4.868 1.00 96.69 223 VAL A O 1
ATOM 1725 N N . MET A 1 224 ? -17.448 -11.012 4.293 1.00 96.25 224 MET A N 1
ATOM 1726 C CA . MET A 1 224 ? -17.770 -12.221 5.074 1.00 96.25 224 MET A CA 1
ATOM 1727 C C . MET A 1 224 ? -17.523 -12.093 6.581 1.00 96.25 224 MET A C 1
ATOM 1729 O O . MET A 1 224 ? -18.050 -12.900 7.343 1.00 96.25 224 MET A O 1
ATOM 1733 N N . TYR A 1 225 ? -16.697 -11.139 7.014 1.00 94.06 225 TYR A N 1
ATOM 1734 C CA . TYR A 1 225 ? -16.373 -10.940 8.423 1.00 94.06 225 TYR A CA 1
ATOM 1735 C C . TYR A 1 225 ? -16.420 -9.450 8.770 1.00 94.06 225 TYR A C 1
ATOM 1737 O O . TYR A 1 225 ? -15.696 -8.653 8.181 1.00 94.06 225 TYR A O 1
ATOM 1745 N N . ASP A 1 226 ? -17.245 -9.098 9.752 1.00 87.31 226 ASP A N 1
ATOM 1746 C CA . ASP A 1 226 ? -17.586 -7.725 10.146 1.00 87.31 226 ASP A CA 1
ATOM 1747 C C . ASP A 1 226 ? -17.259 -7.407 11.617 1.00 87.31 226 ASP A C 1
ATOM 1749 O O . ASP A 1 226 ? -17.632 -6.359 12.141 1.00 87.31 226 ASP A O 1
ATOM 1753 N N . THR A 1 227 ? -16.538 -8.303 12.297 1.00 92.31 227 THR A N 1
ATOM 1754 C CA . THR A 1 227 ? -16.058 -8.068 13.664 1.00 92.31 227 THR A CA 1
ATOM 1755 C C . THR A 1 227 ? -14.759 -7.262 13.660 1.00 92.31 227 THR A C 1
ATOM 1757 O O . THR A 1 227 ? -13.863 -7.524 12.858 1.00 92.31 227 THR A O 1
ATOM 1760 N N . VAL A 1 228 ? -14.577 -6.376 14.647 1.00 89.44 228 VAL A N 1
ATOM 1761 C CA . VAL A 1 228 ? -13.358 -5.550 14.818 1.00 89.44 228 VAL A CA 1
ATOM 1762 C C . VAL A 1 228 ? -12.065 -6.382 14.784 1.00 89.44 228 VAL A C 1
ATOM 1764 O O . VAL A 1 228 ? -11.047 -5.953 14.241 1.00 89.44 228 VAL A O 1
ATOM 1767 N N . GLY A 1 229 ? -12.081 -7.596 15.348 1.00 91.19 229 GLY A N 1
ATOM 1768 C CA . GLY A 1 229 ? -10.938 -8.514 15.306 1.00 91.19 229 GLY A CA 1
ATOM 1769 C C . GLY A 1 229 ? -10.643 -9.057 13.902 1.00 91.19 229 GLY A C 1
ATOM 1770 O O . GLY A 1 229 ? -9.475 -9.188 13.526 1.00 91.19 229 GLY A O 1
ATOM 1771 N N . ALA A 1 230 ? -11.686 -9.334 13.115 1.00 93.38 230 ALA A N 1
ATOM 1772 C CA . ALA A 1 230 ? -11.552 -9.758 11.729 1.00 93.38 230 ALA A CA 1
ATOM 1773 C C . ALA A 1 230 ? -11.136 -8.603 10.813 1.00 93.38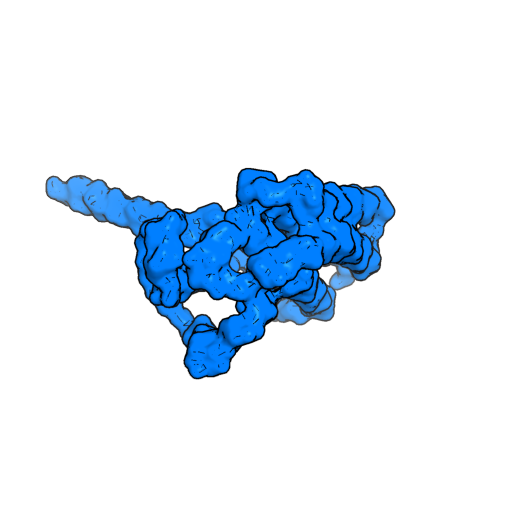 230 ALA A C 1
ATOM 1775 O O . ALA A 1 230 ? -10.227 -8.799 10.011 1.00 93.38 230 ALA A O 1
ATOM 1776 N N . ASP A 1 231 ? -11.697 -7.402 10.980 1.00 93.56 231 ASP A N 1
ATOM 1777 C CA . ASP A 1 231 ? -11.288 -6.218 10.215 1.00 93.56 231 ASP A CA 1
ATOM 1778 C C . ASP A 1 231 ? -9.813 -5.882 10.475 1.00 93.56 231 ASP A C 1
ATOM 1780 O O . ASP A 1 231 ? -9.039 -5.785 9.525 1.00 93.56 231 ASP A O 1
ATOM 1784 N N . LYS A 1 232 ? -9.352 -5.901 11.738 1.00 91.38 232 LYS A N 1
ATOM 1785 C CA . LYS A 1 232 ? -7.915 -5.794 12.087 1.00 91.38 232 LYS A CA 1
ATOM 1786 C C . LYS A 1 232 ? -7.029 -6.820 11.377 1.00 91.38 232 LYS A C 1
ATOM 1788 O O . LYS A 1 232 ? -5.842 -6.560 11.177 1.00 91.38 232 LYS A O 1
ATOM 1793 N N . GLN A 1 233 ? -7.557 -7.990 11.021 1.00 94.50 233 GLN A N 1
ATOM 1794 C CA . GLN A 1 233 ? -6.833 -9.004 10.257 1.00 94.50 233 GLN A CA 1
ATOM 1795 C C . GLN A 1 233 ? -6.937 -8.769 8.738 1.00 94.50 233 GLN A C 1
ATOM 1797 O O . GLN A 1 233 ? -5.929 -8.909 8.043 1.00 94.50 233 GLN A O 1
ATOM 1802 N N . SER A 1 234 ? -8.098 -8.346 8.233 1.00 96.25 234 SER A N 1
ATOM 1803 C CA . SER A 1 234 ? -8.310 -7.929 6.840 1.00 96.25 234 SER A CA 1
ATOM 1804 C C . SER A 1 234 ? -7.413 -6.746 6.462 1.00 96.25 234 SER A C 1
ATOM 1806 O O . SER A 1 234 ? -6.769 -6.802 5.417 1.00 96.25 234 SER A O 1
ATOM 1808 N N . CYS A 1 235 ? -7.232 -5.750 7.341 1.00 93.88 235 CYS A N 1
ATOM 1809 C CA . CYS A 1 235 ? -6.291 -4.640 7.134 1.00 93.88 235 CYS A CA 1
ATOM 1810 C C . CYS A 1 235 ? -4.841 -5.115 6.943 1.00 93.88 235 CYS A C 1
ATOM 1812 O O . CYS A 1 235 ? -4.120 -4.554 6.123 1.00 93.88 235 CYS A O 1
ATOM 1814 N N . LYS A 1 236 ? -4.397 -6.165 7.656 1.00 93.31 236 LYS A N 1
ATOM 1815 C CA . LYS A 1 236 ? -3.040 -6.725 7.481 1.00 93.31 236 LYS A CA 1
ATOM 1816 C C . LYS A 1 236 ? -2.889 -7.412 6.126 1.00 93.31 236 LYS A C 1
ATOM 1818 O O . LYS A 1 236 ? -1.859 -7.252 5.479 1.00 93.31 236 LYS A O 1
ATOM 1823 N N . PHE A 1 237 ? -3.902 -8.172 5.703 1.00 96.75 237 PHE A N 1
ATOM 1824 C CA . PHE A 1 237 ? -3.906 -8.799 4.382 1.00 96.75 237 PHE A CA 1
ATOM 1825 C C . PHE A 1 237 ? -3.974 -7.750 3.259 1.00 96.75 237 PHE A C 1
ATOM 1827 O O . PHE A 1 237 ? -3.257 -7.870 2.272 1.00 96.75 237 PHE A O 1
ATOM 1834 N N . TYR A 1 238 ? -4.740 -6.672 3.445 1.00 96.69 238 TYR A N 1
ATOM 1835 C CA . TYR A 1 238 ? -4.741 -5.506 2.560 1.00 96.69 238 TYR A CA 1
ATOM 1836 C C . TYR A 1 238 ? -3.364 -4.830 2.476 1.00 96.69 238 TYR A C 1
ATOM 1838 O O . TYR A 1 238 ? -2.878 -4.580 1.377 1.00 96.69 238 TYR A O 1
ATOM 1846 N N . SER A 1 239 ? -2.684 -4.596 3.605 1.00 93.31 239 SER A N 1
ATOM 1847 C CA . SER A 1 239 ? -1.324 -4.034 3.601 1.00 93.31 239 SER A CA 1
ATOM 1848 C C . SER A 1 239 ? -0.318 -4.929 2.868 1.00 93.31 239 SER A C 1
ATOM 1850 O O . SER A 1 239 ? 0.557 -4.411 2.174 1.00 93.31 239 SER A O 1
ATOM 1852 N N . LEU A 1 240 ? -0.457 -6.258 2.962 1.00 95.25 240 LEU A N 1
ATOM 1853 C CA . LEU A 1 240 ? 0.342 -7.191 2.164 1.00 95.25 240 LEU A CA 1
ATOM 1854 C C . LEU A 1 240 ? -0.022 -7.123 0.672 1.00 95.25 240 LEU A C 1
ATOM 1856 O O . LEU A 1 240 ? 0.881 -7.052 -0.151 1.00 95.25 240 LEU A O 1
ATOM 1860 N N . TRP A 1 241 ? -1.310 -7.081 0.314 1.00 97.50 241 TRP A N 1
ATOM 1861 C CA . TRP A 1 241 ? -1.755 -6.915 -1.079 1.00 97.50 241 TRP A CA 1
ATOM 1862 C C . TRP A 1 241 ? -1.188 -5.637 -1.713 1.00 97.50 241 TRP A C 1
ATOM 1864 O O . TRP A 1 241 ? -0.625 -5.696 -2.803 1.00 97.50 241 TRP A O 1
ATOM 1874 N N . TYR A 1 242 ? -1.262 -4.511 -1.001 1.00 94.94 242 TYR A N 1
ATOM 1875 C CA . TYR A 1 242 ? -0.734 -3.226 -1.460 1.00 94.94 242 TYR A CA 1
ATOM 1876 C C . TYR A 1 242 ? 0.793 -3.288 -1.652 1.00 94.94 242 TYR A C 1
ATOM 1878 O O . TYR A 1 242 ? 1.299 -2.922 -2.709 1.00 94.94 242 TYR A O 1
ATOM 1886 N N . SER A 1 243 ? 1.513 -3.883 -0.689 1.00 93.31 243 SER A N 1
ATOM 1887 C CA . SER A 1 243 ? 2.968 -4.109 -0.781 1.00 93.31 243 SER A CA 1
ATOM 1888 C C . SER A 1 243 ? 3.367 -5.031 -1.942 1.00 93.31 243 SER A C 1
ATOM 1890 O O . SER A 1 243 ? 4.429 -4.848 -2.529 1.00 93.31 243 SER A O 1
ATOM 1892 N N . LEU A 1 244 ? 2.538 -6.026 -2.279 1.00 95.50 244 LEU A N 1
ATOM 1893 C CA . LEU A 1 244 ? 2.752 -6.887 -3.446 1.00 95.50 244 LEU A CA 1
ATOM 1894 C C . LEU A 1 244 ? 2.509 -6.116 -4.750 1.00 95.50 244 LEU A C 1
ATOM 1896 O O . LEU A 1 244 ? 3.310 -6.238 -5.670 1.00 95.50 244 LEU A O 1
ATOM 1900 N N . GLY A 1 245 ? 1.471 -5.272 -4.804 1.00 95.62 245 GLY A N 1
ATOM 1901 C CA . GLY A 1 245 ? 1.196 -4.370 -5.930 1.00 95.62 245 GLY A CA 1
ATOM 1902 C C . GLY A 1 245 ? 2.378 -3.456 -6.277 1.00 95.62 245 GLY A C 1
ATOM 1903 O O . GLY A 1 245 ? 2.649 -3.201 -7.448 1.00 95.62 245 GLY A O 1
ATOM 1904 N N . HIS A 1 246 ? 3.140 -3.033 -5.266 1.00 94.44 246 HIS A N 1
ATOM 1905 C CA . HIS A 1 246 ? 4.348 -2.215 -5.420 1.00 94.44 246 HIS A CA 1
ATOM 1906 C C . HIS A 1 246 ? 5.544 -2.925 -6.069 1.00 94.44 246 HIS A C 1
ATOM 1908 O O . HIS A 1 246 ? 6.461 -2.238 -6.512 1.00 94.44 246 HIS A O 1
ATOM 1914 N N . LEU A 1 247 ? 5.541 -4.259 -6.180 1.00 94.25 247 LEU A N 1
ATOM 1915 C CA . LEU A 1 247 ? 6.594 -5.021 -6.871 1.00 94.25 247 LEU A CA 1
ATOM 1916 C C . LEU A 1 247 ? 6.416 -5.049 -8.398 1.00 94.25 247 LEU A C 1
ATOM 1918 O O . LEU A 1 247 ? 7.382 -5.288 -9.123 1.00 94.25 247 LEU A O 1
ATOM 1922 N N . LEU A 1 248 ? 5.198 -4.817 -8.901 1.00 95.50 248 LEU A N 1
ATOM 1923 C CA . LEU A 1 248 ? 4.859 -4.976 -10.322 1.00 95.50 248 LEU A CA 1
ATOM 1924 C C . LEU A 1 248 ? 5.659 -4.044 -11.263 1.00 95.50 248 LEU A C 1
ATOM 1926 O O . LEU A 1 248 ? 6.148 -4.547 -12.276 1.00 95.50 248 LEU A O 1
ATOM 1930 N N . PRO A 1 249 ? 5.900 -2.752 -10.941 1.00 93.31 249 PRO A N 1
ATOM 1931 C CA . PRO A 1 249 ? 6.802 -1.910 -11.734 1.00 93.31 249 PRO A CA 1
ATOM 1932 C C . PRO A 1 249 ? 8.226 -2.480 -11.817 1.00 93.31 249 PRO A C 1
ATOM 1934 O O . PRO A 1 249 ? 8.860 -2.413 -12.866 1.00 93.31 249 PRO A O 1
ATOM 1937 N N . GLY A 1 250 ? 8.712 -3.093 -10.732 1.00 90.31 250 GLY A N 1
ATOM 1938 C CA . GLY A 1 250 ? 10.044 -3.699 -10.661 1.00 90.31 250 GLY A CA 1
ATOM 1939 C C . GLY A 1 250 ? 10.155 -4.975 -11.497 1.00 90.31 250 GLY A C 1
ATOM 1940 O O . GLY A 1 250 ? 11.149 -5.161 -12.194 1.00 90.31 250 GLY A O 1
ATOM 1941 N N . TYR A 1 251 ? 9.112 -5.815 -11.501 1.00 93.12 251 TYR A N 1
ATOM 1942 C CA . TYR A 1 251 ? 9.000 -6.942 -12.436 1.00 93.12 251 TYR A CA 1
ATOM 1943 C C . TYR A 1 251 ? 9.068 -6.449 -13.883 1.00 93.12 251 TYR A C 1
ATOM 1945 O O . TYR A 1 251 ? 9.872 -6.947 -14.671 1.00 93.12 251 TYR A O 1
ATOM 1953 N N . TRP A 1 252 ? 8.261 -5.439 -14.226 1.00 94.06 252 TRP A N 1
ATOM 1954 C CA . TRP A 1 252 ? 8.220 -4.909 -15.585 1.00 94.06 252 TRP A CA 1
ATOM 1955 C C . TRP A 1 252 ? 9.576 -4.342 -16.014 1.00 94.06 252 TRP A C 1
ATOM 1957 O O . TRP A 1 252 ? 10.050 -4.668 -17.099 1.00 94.06 252 TRP A O 1
ATOM 1967 N N . ARG A 1 253 ? 10.256 -3.581 -15.145 1.00 89.25 253 ARG A N 1
ATOM 1968 C CA . ARG A 1 253 ? 11.622 -3.098 -15.409 1.00 89.25 253 ARG A CA 1
ATOM 1969 C C . ARG A 1 253 ? 12.627 -4.227 -15.605 1.00 89.25 253 ARG A C 1
ATOM 1971 O O . ARG A 1 253 ? 13.477 -4.112 -16.477 1.00 89.25 253 ARG A O 1
ATOM 1978 N N . PHE A 1 254 ? 12.535 -5.306 -14.831 1.00 88.94 254 PHE A N 1
ATOM 1979 C CA . PHE A 1 254 ? 13.473 -6.424 -14.937 1.00 88.94 254 PHE A CA 1
ATOM 1980 C C . PHE A 1 254 ? 13.355 -7.186 -16.268 1.00 88.94 254 PHE A C 1
ATOM 1982 O O . PHE A 1 254 ? 14.370 -7.621 -16.806 1.00 88.94 254 PHE A O 1
ATOM 1989 N N . PHE A 1 255 ? 12.138 -7.345 -16.804 1.00 88.50 255 PHE A N 1
ATOM 1990 C CA . PHE A 1 255 ? 11.896 -8.100 -18.044 1.00 88.50 255 PHE A CA 1
ATOM 1991 C C . PHE A 1 255 ? 11.790 -7.240 -19.314 1.00 88.50 255 PHE A C 1
ATOM 1993 O O . PHE A 1 255 ? 12.074 -7.741 -20.401 1.00 88.50 255 PHE A O 1
ATOM 2000 N N . TYR A 1 256 ? 11.379 -5.975 -19.193 1.00 86.25 256 TYR A N 1
ATOM 2001 C CA . TYR A 1 256 ? 11.049 -5.093 -20.322 1.00 86.25 256 TYR A CA 1
ATOM 2002 C C . TYR A 1 256 ? 11.650 -3.680 -20.217 1.00 86.25 256 TYR A C 1
ATOM 2004 O O . TYR A 1 256 ? 11.486 -2.886 -21.143 1.00 86.25 256 TYR A O 1
ATOM 2012 N N . GLY A 1 257 ? 12.320 -3.343 -19.110 1.00 71.00 257 GLY A N 1
ATOM 2013 C CA . GLY A 1 257 ? 13.022 -2.070 -18.962 1.00 71.00 257 GLY A CA 1
ATOM 2014 C C . GLY A 1 257 ? 14.252 -1.994 -19.868 1.00 71.00 257 GLY A C 1
ATOM 2015 O O . GLY A 1 257 ? 14.979 -2.977 -20.020 1.00 71.00 257 GLY A O 1
ATOM 2016 N N . VAL A 1 258 ? 14.475 -0.814 -20.451 1.00 56.62 258 VAL A N 1
ATOM 2017 C CA . VAL A 1 258 ? 15.633 -0.467 -21.297 1.00 56.62 258 VAL A CA 1
ATOM 2018 C C . VAL A 1 258 ? 16.562 0.473 -20.534 1.00 56.62 258 VAL A C 1
ATOM 2020 O O . VAL A 1 258 ? 16.028 1.416 -19.909 1.00 56.62 258 VAL A O 1
#

Secondary structure (DSSP, 8-state):
-HHHHHHHHHHHHHHHHHHHHHHHTTHIIIIIHHHHHHHHHHSSS--GGGHHHHHHHHHHHHHHHHHHHTTT-HHHHHHH--------SHHHHHHHHHHTTTGGGSTTHHHHHHHHHHHHHHHHHHHHHSPTTPPP-HHHHHHHHHHHHHHHHHTHHHHTTTHHHHHHHT---HHHH-HHHHHHHHHHHHHHHHHHHHHHTT--HHHHHHHHHHHHHHHHHHHH--SHHHHHHHHHHHHHHHHHHTTHHHHHHHHH--